Protein AF-0000000087010312 (afdb_homodimer)

Solvent-accessible surface area (backbone atoms only — not comparable to full-atom values): 13345 Å² total; per-residue (Å²): 132,83,74,49,77,84,69,52,62,63,27,41,32,37,56,73,54,50,54,43,78,77,42,79,47,86,66,36,16,30,33,33,31,44,25,76,70,28,15,28,66,83,62,30,45,23,69,24,55,54,38,24,43,40,47,52,32,33,44,53,39,34,40,66,66,34,53,90,76,37,40,50,43,71,36,38,38,38,39,39,53,70,44,89,41,73,50,67,30,40,38,30,40,17,36,72,73,46,74,61,94,51,35,30,33,25,38,25,43,28,21,33,69,84,66,50,74,24,32,38,29,38,35,35,28,38,50,39,63,52,88,94,109,133,82,73,49,76,86,67,53,61,64,26,40,33,37,56,73,53,51,53,42,77,77,42,78,47,87,68,39,18,30,33,33,30,43,24,77,68,29,16,28,66,85,60,31,45,25,69,25,54,54,40,24,44,41,46,50,31,32,44,53,36,34,40,67,66,33,53,91,79,36,40,51,43,70,36,39,38,37,38,38,53,70,46,88,40,74,49,66,29,41,39,31,40,16,35,74,73,44,74,60,93,52,33,30,35,26,38,25,43,27,21,32,70,85,66,49,73,24,33,38,29,38,35,35,28,37,49,40,64,52,90,95,108

Organism: NCBI:txid2722751

Foldseek 3Di:
DCCPLVNDDLDDVCVQQQKDWDDADLFKTKIKGFQVPQCDPVQWHDVVVVVVLQQSRQLSNWQNVADPQKHKDWDDKDKDFAATENATMKMKMKGWPDDDNFKTKIKIFIAYPVRHTGMIMIIMITIDHDPPD/DCCPLVNDDLDDVCVQQQKDWDDADLFKTKIKGFQVPQDDPVQWHDVVVVVVLQQSRQLSNWQNVADPQKHKDWDDKDKDFAATENATMKMKMKGWPDDDNFKTKIKIFIAYPVRHTGMIMIIMITIDHDPPD

Radius of gyration: 17.67 Å; Cα contacts (8 Å, |Δi|>4): 706; chains: 2; bounding box: 33×57×39 Å

Secondary structure (DSSP, 8-state):
----GGGS--HHHHHHTT-EEEEESSSEEEEEEESTT-B-TTSSBPHHHHHHHHHHHHHHHHHHTPPTT-EEEEEEEEEEE-S---SSEEEEEEEEEEE-SSEEEEEEEEEETTS-EEEEEEEEEEEEPPTT-/----GGGS--HHHHHHTT-EEEEESSSEEEEEEESTT-B-TTSSBPHHHHHHHHHHHHHHHHHHTPPTT-EEEEEEEEEEE-S---SSEEEEEEEEEEE-SSEEEEEEEEEETTS-EEEEEEEEEEEEPPTT-

InterPro domains:
  IPR003736 Phenylacetic acid degradation-related domain [TIGR00369] (13-126)
  IPR006683 Thioesterase domain [PF03061] (42-118)
  IPR029069 HotDog domain superfamily [SSF54637] (15-131)

Structure (mmCIF, N/CA/C/O backbone):
data_AF-0000000087010312-model_v1
#
loop_
_entity.id
_entity.type
_entity.pdbx_description
1 polymer 'PaaI family thioesterase'
#
loop_
_atom_site.group_PDB
_atom_site.id
_atom_site.type_symbol
_atom_site.label_atom_id
_atom_site.label_alt_id
_atom_site.label_comp_id
_atom_site.label_asym_id
_atom_site.label_entity_id
_atom_site.label_seq_id
_atom_site.pdbx_PDB_ins_code
_atom_site.Cartn_x
_atom_site.Cartn_y
_atom_site.Cartn_z
_atom_site.occupancy
_atom_site.B_iso_or_equiv
_atom_site.auth_seq_id
_atom_site.auth_comp_id
_atom_site.auth_asym_id
_atom_site.auth_atom_id
_atom_site.pdbx_PDB_model_num
ATOM 1 N N . MET A 1 1 ? -1.261 -29.516 -12.578 1 31.14 1 MET A N 1
ATOM 2 C CA . MET A 1 1 ? -2.26 -29.219 -11.555 1 31.14 1 MET A CA 1
ATOM 3 C C . MET A 1 1 ? -2.605 -27.734 -11.555 1 31.14 1 MET A C 1
ATOM 5 O O . MET A 1 1 ? -1.756 -26.891 -11.258 1 31.14 1 MET A O 1
ATOM 9 N N . SER A 1 2 ? -3.436 -27.156 -12.539 1 36.62 2 SER A N 1
ATOM 10 C CA . SER A 1 2 ? -3.91 -25.812 -12.891 1 36.62 2 SER A CA 1
ATOM 11 C C . SER A 1 2 ? -4.449 -25.078 -11.672 1 36.62 2 SER A C 1
ATOM 13 O O . SER A 1 2 ? -5.633 -25.188 -11.344 1 36.62 2 SER A O 1
ATOM 15 N N . THR A 1 3 ? -3.875 -25.266 -10.438 1 43.56 3 THR A N 1
ATOM 16 C CA . THR A 1 3 ? -4.461 -24.547 -9.305 1 43.56 3 THR A CA 1
ATOM 17 C C . THR A 1 3 ? -4.887 -23.141 -9.711 1 43.56 3 THR A C 1
ATOM 19 O O . THR A 1 3 ? -4.062 -22.344 -10.148 1 43.56 3 THR A O 1
ATOM 22 N N . SER A 1 4 ? -6.152 -22.938 -10.055 1 49.16 4 SER A N 1
ATOM 23 C CA . SER A 1 4 ? -6.812 -21.734 -10.555 1 49.16 4 SER A CA 1
ATOM 24 C C . SER A 1 4 ? -6.465 -20.516 -9.711 1 49.16 4 SER A C 1
ATOM 26 O O . SER A 1 4 ? -6.543 -20.578 -8.477 1 49.16 4 SER A O 1
ATOM 28 N N . ILE A 1 5 ? -5.566 -19.719 -10.141 1 53.53 5 ILE A N 1
ATOM 29 C CA . ILE A 1 5 ? -5.25 -18.438 -9.555 1 53.53 5 ILE A CA 1
ATOM 30 C C . ILE A 1 5 ? -6.418 -17.953 -8.695 1 53.53 5 ILE A C 1
ATOM 32 O O . ILE A 1 5 ? -6.215 -17.328 -7.648 1 53.53 5 ILE A O 1
ATOM 36 N N . THR A 1 6 ? -7.621 -18.312 -9.164 1 54.09 6 THR A N 1
ATOM 37 C CA . THR A 1 6 ? -8.805 -17.922 -8.414 1 54.09 6 THR A CA 1
ATOM 38 C C . THR A 1 6 ? -8.906 -18.703 -7.113 1 54.09 6 THR A C 1
ATOM 40 O O . THR A 1 6 ? -9.656 -18.328 -6.211 1 54.09 6 THR A O 1
ATOM 43 N N . ASP A 1 7 ? -8.125 -19.812 -7.031 1 59.25 7 ASP A N 1
ATOM 44 C CA . ASP A 1 7 ? -8.227 -20.656 -5.852 1 59.25 7 ASP A CA 1
ATOM 45 C C . ASP A 1 7 ? -7.246 -20.219 -4.77 1 59.25 7 ASP A C 1
ATOM 47 O O . ASP A 1 7 ? -7.254 -20.75 -3.658 1 59.25 7 ASP A O 1
ATOM 51 N N . ILE A 1 8 ? -6.422 -19.328 -5.23 1 62.94 8 ILE A N 1
ATOM 52 C CA . ILE A 1 8 ? -5.453 -18.906 -4.223 1 62.94 8 ILE A CA 1
ATOM 53 C C . ILE A 1 8 ? -6.148 -18.062 -3.158 1 62.94 8 ILE A C 1
ATOM 55 O O . ILE A 1 8 ? -6.891 -17.141 -3.48 1 62.94 8 ILE A O 1
ATOM 59 N N . ASN A 1 9 ? -6.113 -18.531 -1.979 1 70.81 9 ASN A N 1
ATOM 60 C CA . ASN A 1 9 ? -6.566 -17.719 -0.858 1 70.81 9 ASN A CA 1
ATOM 61 C C . ASN A 1 9 ? -5.918 -16.328 -0.874 1 70.81 9 ASN A C 1
ATOM 63 O O . ASN A 1 9 ? -4.703 -16.219 -1.062 1 70.81 9 ASN A O 1
ATOM 67 N N . ASP A 1 10 ? -6.746 -15.32 -0.877 1 80.62 10 ASP A N 1
ATOM 68 C CA . ASP A 1 10 ? -6.25 -13.961 -1.091 1 80.62 10 ASP A CA 1
ATOM 69 C C . ASP A 1 10 ? -5.484 -13.461 0.131 1 80.62 10 ASP A C 1
ATOM 71 O O . ASP A 1 10 ? -4.922 -12.367 0.108 1 80.62 10 ASP A O 1
ATOM 75 N N . GLY A 1 11 ? -5.363 -14.391 1.181 1 87 11 GLY A N 1
ATOM 76 C CA . GLY A 1 11 ? -4.68 -13.938 2.381 1 87 11 GLY A CA 1
ATOM 77 C C . GLY A 1 11 ? -5.551 -13.055 3.26 1 87 11 GLY A C 1
ATOM 78 O O . GLY A 1 11 ? -6.656 -12.68 2.871 1 87 11 GLY A O 1
ATOM 79 N N . GLU A 1 12 ? -5.07 -12.766 4.375 1 94.5 12 GLU A N 1
ATOM 80 C CA . GLU A 1 12 ? -5.84 -12.023 5.375 1 94.5 12 GLU A CA 1
ATOM 81 C C . GLU A 1 12 ? -6.059 -10.578 4.949 1 94.5 12 GLU A C 1
ATOM 83 O O . GLU A 1 12 ? -7.168 -10.055 5.066 1 94.5 12 GLU A O 1
ATOM 88 N N . LEU A 1 13 ? -5.031 -9.93 4.414 1 98 13 LEU A N 1
ATOM 89 C CA . LEU A 1 13 ? -5.148 -8.508 4.121 1 98 13 LEU A CA 1
ATOM 90 C C . LEU A 1 13 ? -6.176 -8.258 3.02 1 98 13 LEU A C 1
ATOM 92 O O . LEU A 1 13 ? -7.012 -7.363 3.135 1 98 13 LEU A O 1
ATOM 96 N N . ALA A 1 14 ? -6.105 -9.07 1.979 1 98.06 14 ALA A N 1
ATOM 97 C CA . ALA A 1 14 ? -7.039 -8.906 0.868 1 98.06 14 ALA A CA 1
ATOM 98 C C . ALA A 1 14 ? -8.484 -9.031 1.343 1 98.06 14 ALA A C 1
ATOM 100 O O . ALA A 1 14 ? -9.344 -8.242 0.949 1 98.06 14 ALA A O 1
ATOM 101 N N . SER A 1 15 ? -8.719 -9.969 2.17 1 96.69 15 SER A N 1
ATOM 102 C CA . SER A 1 15 ? -10.055 -10.164 2.729 1 96.69 15 SER A CA 1
ATOM 103 C C . SER A 1 15 ? -10.469 -8.977 3.584 1 96.69 15 SER A C 1
ATOM 105 O O . SER A 1 15 ? -11.609 -8.508 3.488 1 96.69 15 SER A O 1
ATOM 107 N N . ARG A 1 16 ? -9.648 -8.484 4.371 1 97.38 16 ARG A N 1
ATOM 108 C CA . ARG A 1 16 ? -9.906 -7.363 5.266 1 97.38 16 ARG A CA 1
ATOM 109 C C . ARG A 1 16 ? -10.266 -6.109 4.48 1 97.38 16 ARG A C 1
ATOM 111 O O . ARG A 1 16 ? -11.078 -5.293 4.934 1 97.38 16 ARG A O 1
ATOM 118 N N . LEU A 1 17 ? -9.656 -5.984 3.328 1 98.38 17 LEU A N 1
ATOM 119 C CA . LEU A 1 17 ? -9.898 -4.789 2.529 1 98.38 17 LEU A CA 1
ATOM 120 C C . LEU A 1 17 ? -11.094 -4.977 1.607 1 98.38 17 LEU A C 1
ATOM 122 O O . LEU A 1 17 ? -11.492 -4.051 0.899 1 98.38 17 LEU A O 1
ATOM 126 N N . GLY A 1 18 ? -11.648 -6.145 1.598 1 98.06 18 GLY A N 1
ATOM 127 C CA . GLY A 1 18 ? -12.781 -6.422 0.729 1 98.06 18 GLY A CA 1
ATOM 128 C C . GLY A 1 18 ? -12.398 -6.578 -0.729 1 98.06 18 GLY A C 1
ATOM 129 O O . GLY A 1 18 ? -13.156 -6.199 -1.623 1 98.06 18 GLY A O 1
ATOM 130 N N . ALA A 1 19 ? -11.281 -7.125 -1.001 1 98.25 19 ALA A N 1
ATOM 131 C CA . ALA A 1 19 ? -10.789 -7.273 -2.367 1 98.25 19 ALA A CA 1
ATOM 132 C C . ALA A 1 19 ? -11.578 -8.336 -3.121 1 98.25 19 ALA A C 1
ATOM 134 O O . ALA A 1 19 ? -11.914 -9.383 -2.561 1 98.25 19 ALA A O 1
ATOM 135 N N . LYS A 1 20 ? -11.867 -8 -4.348 1 97.31 20 LYS A N 1
ATOM 136 C CA . LYS A 1 20 ? -12.516 -8.93 -5.266 1 97.31 20 LYS A CA 1
ATOM 137 C C . LYS A 1 20 ? -11.758 -9.016 -6.586 1 97.31 20 LYS A C 1
ATOM 139 O O . LYS A 1 20 ? -11.438 -7.988 -7.188 1 97.31 20 LYS A O 1
ATOM 144 N N . ILE A 1 21 ? -11.539 -10.203 -7.016 1 97.12 21 ILE A N 1
ATOM 145 C CA . ILE A 1 21 ? -10.922 -10.422 -8.32 1 97.12 21 ILE A CA 1
ATOM 146 C C . ILE A 1 21 ? -12 -10.523 -9.391 1 97.12 21 ILE A C 1
ATOM 148 O O . ILE A 1 21 ? -12.836 -11.43 -9.352 1 97.12 21 ILE A O 1
ATOM 152 N N . GLU A 1 22 ? -11.945 -9.695 -10.352 1 97.25 22 GLU A N 1
ATOM 153 C CA . GLU A 1 22 ? -12.93 -9.711 -11.438 1 97.25 22 GLU A CA 1
ATOM 154 C C . GLU A 1 22 ? -12.422 -10.523 -12.625 1 97.25 22 GLU A C 1
ATOM 156 O O . GLU A 1 22 ? -13.203 -11.234 -13.266 1 97.25 22 GLU A O 1
ATOM 161 N N . VAL A 1 23 ? -11.258 -10.312 -12.945 1 97.19 23 VAL A N 1
ATOM 162 C CA . VAL A 1 23 ? -10.586 -11 -14.039 1 97.19 23 VAL A CA 1
ATOM 163 C C . VAL A 1 23 ? -9.188 -11.422 -13.609 1 97.19 23 VAL A C 1
ATOM 165 O O . VAL A 1 23 ? -8.484 -10.664 -12.938 1 97.19 23 VAL A O 1
ATOM 168 N N . ALA A 1 24 ? -8.797 -12.633 -13.984 1 97 24 ALA A N 1
ATOM 169 C CA . ALA A 1 24 ? -7.426 -13.086 -13.781 1 97 24 ALA A CA 1
ATOM 170 C C . ALA A 1 24 ? -6.992 -14.031 -14.898 1 97 24 ALA A C 1
ATOM 172 O O . ALA A 1 24 ? -7.406 -15.188 -14.938 1 97 24 ALA A O 1
ATOM 173 N N . ASN A 1 25 ? -6.277 -13.555 -15.719 1 96.62 25 ASN A N 1
ATOM 174 C CA . ASN A 1 25 ? -5.645 -14.344 -16.766 1 96.62 25 ASN A CA 1
ATOM 175 C C . ASN A 1 25 ? -4.273 -13.781 -17.141 1 96.62 25 ASN A C 1
ATOM 177 O O . ASN A 1 25 ? -3.807 -12.82 -16.531 1 96.62 25 ASN A O 1
ATOM 181 N N . MET A 1 26 ? -3.592 -14.414 -18.078 1 95.94 26 MET A N 1
ATOM 182 C CA . MET A 1 26 ? -2.207 -14.078 -18.406 1 95.94 26 MET A CA 1
ATOM 183 C C . MET A 1 26 ? -2.109 -12.68 -19 1 95.94 26 MET A C 1
ATOM 185 O O . MET A 1 26 ? -1.045 -12.055 -18.969 1 95.94 26 MET A O 1
ATOM 189 N N . GLN A 1 27 ? -3.18 -12.172 -19.484 1 95.56 27 GLN A N 1
ATOM 190 C CA . GLN A 1 27 ? -3.16 -10.852 -20.094 1 95.56 27 GLN A CA 1
ATOM 191 C C . GLN A 1 27 ? -3.383 -9.758 -19.062 1 95.56 27 GLN A C 1
ATOM 193 O O . GLN A 1 27 ? -2.732 -8.711 -19.109 1 95.56 27 GLN A O 1
ATOM 198 N N . HIS A 1 28 ? -4.387 -9.945 -18.25 1 96.75 28 HIS A N 1
ATOM 199 C CA . HIS A 1 28 ? -4.66 -8.914 -17.25 1 96.75 28 HIS A CA 1
ATOM 200 C C . HIS A 1 28 ? -5.266 -9.508 -15.992 1 96.75 28 HIS A C 1
ATOM 202 O O . HIS A 1 28 ? -5.887 -10.57 -16.031 1 96.75 28 HIS A O 1
ATOM 208 N N . VAL A 1 29 ? -5.043 -8.836 -14.898 1 98.31 29 VAL A N 1
ATOM 209 C CA . VAL A 1 29 ? -5.75 -9.031 -13.633 1 98.31 29 VAL A CA 1
ATOM 210 C C . VAL A 1 29 ? -6.527 -7.762 -13.281 1 98.31 29 VAL A C 1
ATOM 212 O O . VAL A 1 29 ? -5.973 -6.66 -13.297 1 98.31 29 VAL A O 1
ATOM 215 N N . ILE A 1 30 ? -7.809 -7.906 -13.047 1 98.75 30 ILE A N 1
ATOM 216 C CA . ILE A 1 30 ? -8.672 -6.816 -12.609 1 98.75 30 ILE A CA 1
ATOM 217 C C . ILE A 1 30 ? -9.203 -7.109 -11.211 1 98.75 30 ILE A C 1
ATOM 219 O O . ILE A 1 30 ? -9.789 -8.164 -10.969 1 98.75 30 ILE A O 1
ATOM 223 N N . GLU A 1 31 ? -8.945 -6.223 -10.336 1 98.31 31 GLU A N 1
ATOM 224 C CA . GLU A 1 31 ? -9.273 -6.359 -8.922 1 98.31 31 GLU A CA 1
ATOM 225 C C . GLU A 1 31 ? -9.914 -5.086 -8.375 1 98.31 31 GLU A C 1
ATOM 227 O O . GLU A 1 31 ? -9.516 -3.98 -8.742 1 98.31 31 GLU A O 1
ATOM 232 N N . THR A 1 32 ? -10.93 -5.223 -7.445 1 98.81 32 THR A N 1
ATOM 233 C CA . THR A 1 32 ? -11.578 -4.059 -6.852 1 98.81 32 THR A CA 1
ATOM 234 C C . THR A 1 32 ? -11.539 -4.141 -5.328 1 98.81 32 THR A C 1
ATOM 236 O O . THR A 1 32 ? -11.414 -5.23 -4.762 1 98.81 32 THR A O 1
ATOM 239 N N . ILE A 1 33 ? -11.578 -3.02 -4.699 1 98.81 33 ILE A N 1
ATOM 240 C CA . ILE A 1 33 ? -11.914 -2.887 -3.285 1 98.81 33 ILE A CA 1
ATOM 241 C C . ILE A 1 33 ? -12.961 -1.795 -3.1 1 98.81 33 ILE A C 1
ATOM 243 O O . ILE A 1 33 ? -13.055 -0.873 -3.912 1 98.81 33 ILE A O 1
ATOM 247 N N . PRO A 1 34 ? -13.797 -1.899 -2.029 1 98.94 34 PRO A N 1
ATOM 248 C CA . PRO A 1 34 ? -14.695 -0.782 -1.723 1 98.94 34 PRO A CA 1
ATOM 249 C C . PRO A 1 34 ? -13.961 0.42 -1.135 1 98.94 34 PRO A C 1
ATOM 251 O O . PRO A 1 34 ? -12.938 0.255 -0.465 1 98.94 34 PRO A O 1
ATOM 254 N N . VAL A 1 35 ? -14.469 1.602 -1.43 1 98.88 35 VAL A N 1
ATOM 255 C CA . VAL A 1 35 ? -13.93 2.787 -0.772 1 98.88 35 VAL A CA 1
ATOM 256 C C . VAL A 1 35 ? -14.344 2.797 0.698 1 98.88 35 VAL A C 1
ATOM 258 O O . VAL A 1 35 ? -13.523 3.082 1.577 1 98.88 35 VAL A O 1
ATOM 261 N N . ALA A 1 36 ? -15.625 2.457 0.918 1 98.25 36 ALA A N 1
ATOM 262 C CA . ALA A 1 36 ? -16.094 2.352 2.295 1 98.25 36 ALA A CA 1
ATOM 263 C C . ALA A 1 36 ? -15.242 1.376 3.098 1 98.25 36 ALA A C 1
ATOM 265 O O . ALA A 1 36 ? -14.969 0.265 2.643 1 98.25 36 ALA A O 1
ATOM 266 N N . GLY A 1 37 ? -14.766 1.826 4.23 1 98.06 37 GLY A N 1
ATOM 267 C CA . GLY A 1 37 ? -13.93 1 5.086 1 98.06 37 GLY A CA 1
ATOM 268 C C . GLY A 1 37 ? -12.445 1.157 4.801 1 98.06 37 GLY A C 1
ATOM 269 O O . GLY A 1 37 ? -11.609 0.639 5.539 1 98.06 37 GLY A O 1
ATOM 270 N N . ASN A 1 38 ? -12.117 1.855 3.723 1 98.75 38 ASN A N 1
ATOM 271 C CA . ASN A 1 38 ? -10.719 1.994 3.326 1 98.75 38 ASN A CA 1
ATOM 272 C C . ASN A 1 38 ? -10.328 3.459 3.148 1 98.75 38 ASN A C 1
ATOM 274 O O . ASN A 1 38 ? -9.453 3.779 2.348 1 98.75 38 ASN A O 1
ATOM 278 N N . THR A 1 39 ? -10.945 4.348 3.883 1 98.06 39 THR A N 1
ATOM 279 C CA . THR A 1 39 ? -10.719 5.777 3.711 1 98.06 39 THR A CA 1
ATOM 280 C C . THR A 1 39 ? -9.609 6.266 4.641 1 98.06 39 THR A C 1
ATOM 282 O O . THR A 1 39 ? -9.32 5.629 5.656 1 98.06 39 THR A O 1
ATOM 285 N N . GLN A 1 40 ? -9.008 7.375 4.195 1 95.69 40 GLN A N 1
ATOM 286 C CA . GLN A 1 40 ? -8.133 8.18 5.047 1 95.69 40 GLN A CA 1
ATOM 287 C C . GLN A 1 40 ? -8.945 9.195 5.848 1 95.69 40 GLN A C 1
ATOM 289 O O . GLN A 1 40 ? -10.172 9.258 5.727 1 95.69 40 GLN A O 1
ATOM 294 N N . PRO A 1 41 ? -8.312 9.961 6.703 1 91.19 41 PRO A N 1
ATOM 295 C CA . PRO A 1 41 ? -9.023 10.773 7.695 1 91.19 41 PRO A CA 1
ATOM 296 C C . PRO A 1 41 ? -9.961 11.789 7.055 1 91.19 41 PRO A C 1
ATOM 298 O O . PRO A 1 41 ? -10.914 12.25 7.699 1 91.19 41 PRO A O 1
ATOM 301 N N . PHE A 1 42 ? -9.766 12.07 5.797 1 89.94 42 PHE A N 1
ATOM 302 C CA . PHE A 1 42 ? -10.578 13.117 5.191 1 89.94 42 PHE A CA 1
ATOM 303 C C . PHE A 1 42 ? -11.633 12.523 4.273 1 89.94 42 PHE A C 1
ATOM 305 O O . PHE A 1 42 ? -12.211 13.234 3.441 1 89.94 42 PHE A O 1
ATOM 312 N N . GLY A 1 43 ? -11.773 11.203 4.281 1 93.19 43 GLY A N 1
ATOM 313 C CA . GLY A 1 43 ? -12.922 10.57 3.66 1 93.19 43 GLY A CA 1
ATOM 314 C C . GLY A 1 43 ? -12.648 10.086 2.25 1 93.19 43 GLY A C 1
ATOM 315 O O . GLY A 1 43 ? -13.531 9.508 1.604 1 93.19 43 GLY A O 1
ATOM 316 N N . VAL A 1 44 ? -11.539 10.383 1.809 1 96.56 44 VAL A N 1
ATOM 317 C CA . VAL A 1 44 ? -11.117 9.898 0.496 1 96.56 44 VAL A CA 1
ATOM 318 C C . VAL A 1 44 ? -10.422 8.555 0.639 1 96.56 44 VAL A C 1
ATOM 320 O O . VAL A 1 44 ? -9.93 8.211 1.72 1 96.56 44 VAL A O 1
ATOM 323 N N . LEU A 1 45 ? -10.445 7.738 -0.464 1 98.69 45 LEU A N 1
ATOM 324 C CA . LEU A 1 45 ? -9.703 6.484 -0.429 1 98.69 45 LEU A CA 1
ATOM 325 C C . LEU A 1 45 ? -8.266 6.719 0.02 1 98.69 45 LEU A C 1
ATOM 327 O O . LEU A 1 45 ? -7.602 7.641 -0.461 1 98.69 45 LEU A O 1
ATOM 331 N N . HIS A 1 46 ? -7.828 5.961 1 1 98.75 46 HIS A N 1
ATOM 332 C CA . HIS A 1 46 ? -6.461 6.074 1.496 1 98.75 46 HIS A CA 1
ATOM 333 C C . HIS A 1 46 ? -5.449 5.719 0.41 1 98.75 46 HIS A C 1
ATOM 335 O O . HIS A 1 46 ? -5.613 4.719 -0.293 1 98.75 46 HIS A O 1
ATOM 341 N N . GLY A 1 47 ? -4.363 6.445 0.232 1 98.69 47 GLY A N 1
ATOM 342 C CA . GLY A 1 47 ? -3.318 6.129 -0.728 1 98.69 47 GLY A CA 1
ATOM 343 C C . GLY A 1 47 ? -2.695 4.762 -0.503 1 98.69 47 GLY A C 1
ATOM 344 O O . GLY A 1 47 ? -2.205 4.137 -1.445 1 98.69 47 GLY A O 1
ATOM 345 N N . GLY A 1 48 ? -2.654 4.316 0.727 1 98.75 48 GLY A N 1
ATOM 346 C CA . GLY A 1 48 ? -2.184 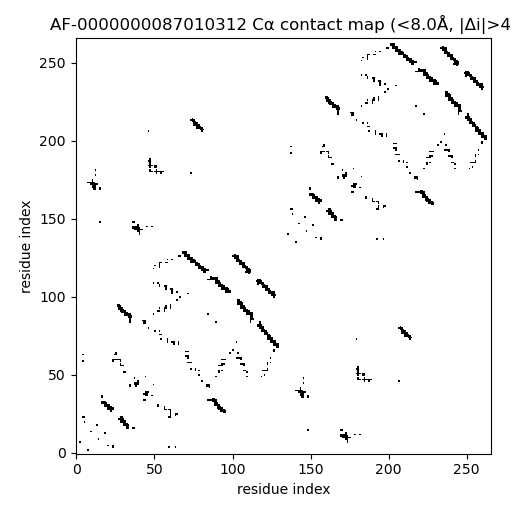2.98 1.058 1 98.75 48 GLY A CA 1
ATOM 347 C C . GLY A 1 48 ? -3.064 1.881 0.494 1 98.75 48 GLY A C 1
ATOM 348 O O . GLY A 1 48 ? -2.598 0.764 0.261 1 98.75 48 GLY A O 1
ATOM 349 N N . ALA A 1 49 ? -4.375 2.158 0.329 1 98.88 49 ALA A N 1
ATOM 350 C CA . ALA A 1 49 ? -5.273 1.21 -0.328 1 98.88 49 ALA A CA 1
ATOM 351 C C . ALA A 1 49 ? -4.941 1.08 -1.812 1 98.88 49 ALA A C 1
ATOM 353 O O . ALA A 1 49 ? -4.965 -0.021 -2.365 1 98.88 49 ALA A O 1
ATOM 354 N N . ASN A 1 50 ? -4.641 2.246 -2.455 1 98.94 50 ASN A N 1
ATOM 355 C CA . ASN A 1 50 ? -4.133 2.193 -3.824 1 98.94 50 ASN A CA 1
ATOM 356 C C . ASN A 1 50 ? -2.867 1.35 -3.922 1 98.94 50 ASN A C 1
ATOM 358 O O . ASN A 1 50 ? -2.725 0.54 -4.84 1 98.94 50 ASN A O 1
ATOM 362 N N . ALA A 1 51 ? -1.963 1.579 -2.998 1 98.88 51 ALA A N 1
ATOM 363 C CA . ALA A 1 51 ? -0.697 0.853 -3.023 1 98.88 51 ALA A CA 1
ATOM 364 C C . 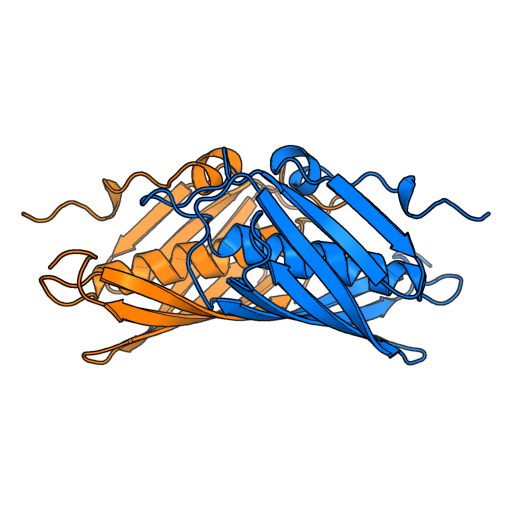ALA A 1 51 ? -0.921 -0.647 -2.852 1 98.88 51 ALA A C 1
ATOM 366 O O . ALA A 1 51 ? -0.252 -1.46 -3.494 1 98.88 51 ALA A O 1
ATOM 367 N N . PHE A 1 52 ? -1.822 -1.059 -1.969 1 98.81 52 PHE A N 1
ATOM 368 C CA . PHE A 1 52 ? -2.225 -2.455 -1.848 1 98.81 52 PHE A CA 1
ATOM 369 C C . PHE A 1 52 ? -2.684 -3.006 -3.193 1 98.81 52 PHE A C 1
ATOM 371 O O . PHE A 1 52 ? -2.277 -4.098 -3.594 1 98.81 52 PHE A O 1
ATOM 378 N N . LEU A 1 53 ? -3.582 -2.281 -3.889 1 98.94 53 LEU A N 1
ATOM 379 C CA . LEU A 1 53 ? -4.113 -2.73 -5.172 1 98.94 53 LEU A CA 1
ATOM 380 C C . LEU A 1 53 ? -2.994 -2.941 -6.184 1 98.94 53 LEU A C 1
ATOM 382 O O . LEU A 1 53 ? -2.996 -3.93 -6.922 1 98.94 53 LEU A O 1
ATOM 386 N N . VAL A 1 54 ? -2.061 -1.984 -6.242 1 98.94 54 VAL A N 1
ATOM 387 C CA . VAL A 1 54 ? -0.923 -2.15 -7.145 1 98.94 54 VAL A CA 1
ATOM 388 C C . VAL A 1 54 ? -0.179 -3.439 -6.805 1 98.94 54 VAL A C 1
ATOM 390 O O . VAL A 1 54 ? 0.077 -4.266 -7.684 1 98.94 54 VAL A O 1
ATOM 393 N N . GLU A 1 55 ? 0.187 -3.617 -5.539 1 98.75 55 GLU A N 1
ATOM 394 C CA . GLU A 1 55 ? 0.956 -4.766 -5.07 1 98.75 55 GLU A CA 1
ATOM 395 C C . GLU A 1 55 ? 0.215 -6.07 -5.336 1 98.75 55 GLU A C 1
ATOM 397 O O . GLU A 1 55 ? 0.796 -7.027 -5.859 1 98.75 55 GLU A O 1
ATOM 402 N N . ASP A 1 56 ? -0.997 -6.129 -5.031 1 98.38 56 ASP A N 1
ATOM 403 C CA . ASP A 1 56 ? -1.755 -7.375 -5.055 1 98.38 56 ASP A CA 1
ATOM 404 C C . ASP A 1 56 ? -2.068 -7.801 -6.488 1 98.38 56 ASP A C 1
ATOM 406 O O . ASP A 1 56 ? -1.841 -8.953 -6.863 1 98.38 56 ASP A O 1
ATOM 410 N N . ALA A 1 57 ? -2.627 -6.871 -7.277 1 98.38 57 ALA A N 1
ATOM 411 C CA . ALA A 1 57 ? -2.99 -7.188 -8.656 1 98.38 57 ALA A CA 1
ATOM 412 C C . ALA A 1 57 ? -1.763 -7.586 -9.469 1 98.38 57 ALA A C 1
ATOM 414 O O . ALA A 1 57 ? -1.797 -8.57 -10.219 1 98.38 57 ALA A O 1
ATOM 415 N N . ALA A 1 58 ? -0.704 -6.801 -9.336 1 98.56 58 ALA A N 1
ATOM 416 C CA . ALA A 1 58 ? 0.512 -7.09 -10.094 1 98.56 58 ALA A CA 1
ATOM 417 C C . ALA A 1 58 ? 1.124 -8.422 -9.656 1 98.56 58 ALA A C 1
ATOM 419 O O . ALA A 1 58 ? 1.646 -9.172 -10.484 1 98.56 58 ALA A O 1
ATOM 420 N N . SER A 1 59 ? 1.146 -8.641 -8.359 1 97.69 59 SER A N 1
ATOM 421 C CA . SER A 1 59 ? 1.684 -9.898 -7.859 1 97.69 59 SER A CA 1
ATOM 422 C C . SER A 1 59 ? 0.906 -11.094 -8.406 1 97.69 59 SER A C 1
ATOM 424 O O . SER A 1 59 ? 1.494 -12.117 -8.742 1 97.69 59 SER A O 1
ATOM 426 N N . ARG A 1 60 ? -0.406 -11.016 -8.438 1 97.19 60 ARG A N 1
ATOM 427 C CA . ARG A 1 60 ? -1.227 -12.078 -9 1 97.19 60 ARG A CA 1
ATOM 428 C C . ARG A 1 60 ? -0.902 -12.297 -10.477 1 97.19 60 ARG A C 1
ATOM 430 O O . ARG A 1 60 ? -0.784 -13.438 -10.93 1 97.19 60 ARG A O 1
ATOM 437 N N . LEU A 1 61 ? -0.812 -11.219 -11.188 1 97.94 61 LEU A N 1
ATOM 438 C CA . LEU A 1 61 ? -0.449 -11.312 -12.602 1 97.94 61 LEU A CA 1
ATOM 439 C C . LEU A 1 61 ? 0.907 -11.992 -12.766 1 97.94 61 LEU A C 1
ATOM 441 O O . LEU A 1 61 ? 1.063 -12.875 -13.609 1 97.94 61 LEU A O 1
ATOM 445 N N . ALA A 1 62 ? 1.867 -11.555 -12.016 1 98 62 ALA A N 1
ATOM 446 C CA . ALA A 1 62 ? 3.201 -12.148 -12.062 1 98 62 ALA A CA 1
ATOM 447 C C . ALA A 1 62 ? 3.148 -13.641 -11.773 1 98 62 ALA A C 1
ATOM 449 O O . ALA A 1 62 ? 3.84 -14.43 -12.422 1 98 62 ALA A O 1
ATOM 450 N N . GLN A 1 63 ? 2.4 -13.977 -10.773 1 96.56 63 GLN A N 1
ATOM 451 C CA . GLN A 1 63 ? 2.301 -15.383 -10.406 1 96.56 63 GLN A CA 1
ATOM 452 C C . GLN A 1 63 ? 1.794 -16.219 -11.57 1 96.56 63 GLN A C 1
ATOM 454 O O . GLN A 1 63 ? 2.236 -17.359 -11.766 1 96.56 63 GLN A O 1
ATOM 459 N N . LEU A 1 64 ? 0.851 -15.703 -12.367 1 96.56 64 LEU A N 1
ATOM 460 C CA . LEU A 1 64 ? 0.311 -16.391 -13.531 1 96.56 64 LEU A CA 1
ATOM 461 C C . LEU A 1 64 ? 1.404 -16.656 -14.562 1 96.56 64 LEU A C 1
ATOM 463 O O . LEU A 1 64 ? 1.298 -17.594 -15.359 1 96.56 64 LEU A O 1
ATOM 467 N N . HIS A 1 65 ? 2.459 -15.883 -14.508 1 97.5 65 HIS A N 1
ATOM 468 C CA . HIS A 1 65 ? 3.535 -15.992 -15.492 1 97.5 65 HIS A CA 1
ATOM 469 C C . HIS A 1 65 ? 4.734 -16.734 -14.906 1 97.5 65 HIS A C 1
ATOM 471 O O . HIS A 1 65 ? 5.75 -16.906 -15.586 1 97.5 65 HIS A O 1
ATOM 477 N N . ALA A 1 66 ? 4.633 -17.094 -13.664 1 96.94 66 ALA A N 1
ATOM 478 C CA . ALA A 1 66 ? 5.773 -17.734 -13.016 1 96.94 66 ALA A CA 1
ATOM 479 C C . ALA A 1 66 ? 6.094 -19.078 -13.68 1 96.94 66 ALA A C 1
ATOM 481 O O . ALA A 1 66 ? 5.195 -19.875 -13.945 1 96.94 66 ALA A O 1
ATOM 482 N N . PRO A 1 67 ? 7.402 -19.297 -13.961 1 96.19 67 PRO A N 1
ATOM 483 C CA . PRO A 1 67 ? 7.777 -20.625 -14.469 1 96.19 67 PRO A CA 1
ATOM 484 C C . PRO A 1 67 ? 7.422 -21.75 -13.5 1 96.19 67 PRO A C 1
ATOM 486 O O . PRO A 1 67 ? 7.246 -21.516 -12.305 1 96.19 67 PRO A O 1
ATOM 489 N N . GLU A 1 68 ? 7.336 -22.953 -14.07 1 94.12 68 GLU A N 1
ATOM 490 C CA . GLU A 1 68 ? 7.074 -24.125 -13.242 1 94.12 68 GLU A CA 1
ATOM 491 C C . GLU A 1 68 ? 8.102 -24.25 -12.117 1 94.12 68 GLU A C 1
ATOM 493 O O . GLU A 1 68 ? 9.297 -24.078 -12.344 1 94.12 68 GLU A O 1
ATOM 498 N N . GLY A 1 69 ? 7.547 -24.453 -10.953 1 93.56 69 GLY A N 1
ATOM 499 C CA . GLY A 1 69 ? 8.422 -24.672 -9.805 1 93.56 69 GLY A CA 1
ATOM 500 C C . GLY A 1 69 ? 8.867 -23.375 -9.148 1 93.56 69 GLY A C 1
ATOM 501 O O . GLY A 1 69 ? 9.641 -23.391 -8.188 1 93.56 69 GLY A O 1
ATOM 502 N N . ARG A 1 70 ? 8.414 -22.297 -9.695 1 95.44 70 ARG A N 1
ATOM 503 C CA . ARG A 1 70 ? 8.781 -21 -9.117 1 95.44 70 ARG A CA 1
ATOM 504 C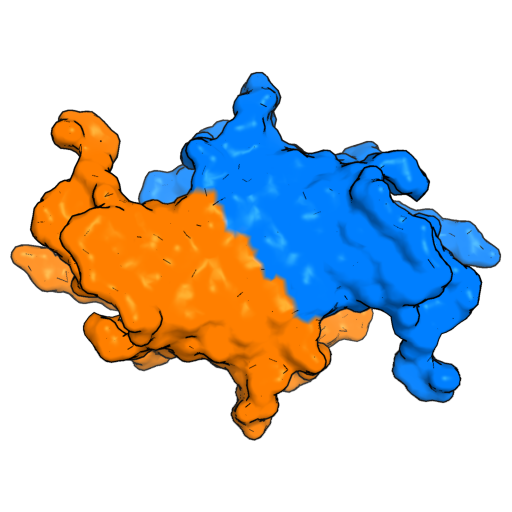 C . ARG A 1 70 ? 7.543 -20.219 -8.719 1 95.44 70 ARG A C 1
ATOM 506 O O . ARG A 1 70 ? 6.43 -20.547 -9.125 1 95.44 70 ARG A O 1
ATOM 513 N N . PHE A 1 71 ? 7.777 -19.266 -7.793 1 94.19 71 PHE A N 1
ATOM 514 C CA . PHE A 1 71 ? 6.688 -18.359 -7.453 1 94.19 71 PHE A CA 1
ATOM 515 C C . PHE A 1 71 ? 7.168 -16.906 -7.461 1 94.19 71 PHE A C 1
ATOM 517 O O . PHE A 1 71 ? 8.367 -16.656 -7.363 1 94.19 71 PHE A O 1
ATOM 524 N N . ALA A 1 72 ? 6.27 -16.078 -7.625 1 96.19 72 ALA A N 1
ATOM 525 C CA . ALA A 1 72 ? 6.547 -14.648 -7.734 1 96.19 72 ALA A CA 1
ATOM 526 C C . ALA A 1 72 ? 6.605 -13.992 -6.359 1 96.19 72 ALA A C 1
ATOM 528 O O . ALA A 1 72 ? 5.773 -14.273 -5.492 1 96.19 72 ALA A O 1
ATOM 529 N N . VAL A 1 73 ? 7.586 -13.109 -6.125 1 97.06 73 VAL A N 1
ATOM 530 C CA . VAL A 1 73 ? 7.684 -12.266 -4.938 1 97.06 73 VAL A CA 1
ATOM 531 C C . VAL A 1 73 ? 7.895 -10.812 -5.348 1 97.06 73 VAL A C 1
ATOM 533 O O . VAL A 1 73 ? 8.742 -10.516 -6.195 1 97.06 73 VAL A O 1
ATOM 536 N N . GLY A 1 74 ? 7.059 -9.992 -4.836 1 98 74 GLY A N 1
ATOM 537 C CA . GLY A 1 74 ? 7.234 -8.57 -5.098 1 98 74 GLY A CA 1
ATOM 538 C C . GLY A 1 74 ? 8.516 -8.008 -4.504 1 98 74 GLY A C 1
ATOM 539 O O . GLY A 1 74 ? 8.875 -8.336 -3.375 1 98 74 GLY A O 1
ATOM 540 N N . THR A 1 75 ? 9.18 -7.125 -5.238 1 98.81 75 THR A N 1
ATOM 541 C CA . THR A 1 75 ? 10.43 -6.57 -4.746 1 98.81 75 THR A CA 1
ATOM 542 C C . THR A 1 75 ? 10.383 -5.043 -4.734 1 98.81 75 THR A C 1
ATOM 544 O O . THR A 1 75 ? 10.836 -4.41 -3.781 1 98.81 75 THR A O 1
ATOM 547 N N . GLU A 1 76 ? 9.852 -4.469 -5.855 1 98.88 76 GLU A N 1
ATOM 548 C CA . GLU A 1 76 ? 9.82 -3.016 -6.004 1 98.88 76 GLU A CA 1
ATOM 549 C C . GLU A 1 76 ? 8.469 -2.541 -6.527 1 98.88 76 GLU A C 1
ATOM 551 O O . GLU A 1 76 ? 7.922 -3.127 -7.461 1 98.88 76 GLU A O 1
ATOM 556 N N . LEU A 1 77 ? 7.969 -1.516 -5.922 1 98.62 77 LEU A N 1
ATOM 557 C CA . LEU A 1 77 ? 6.777 -0.885 -6.484 1 98.62 77 LEU A CA 1
ATOM 558 C C . LEU A 1 77 ? 6.852 0.632 -6.352 1 98.62 77 LEU A C 1
ATOM 560 O O . LEU A 1 77 ? 7.551 1.149 -5.477 1 98.62 77 LEU A O 1
ATOM 564 N N . ASN A 1 78 ? 6.227 1.297 -7.238 1 98.88 78 ASN A N 1
ATOM 565 C CA . ASN A 1 78 ? 5.957 2.729 -7.145 1 98.88 78 ASN A CA 1
ATOM 566 C C . ASN A 1 78 ? 4.512 3.053 -7.504 1 98.88 78 ASN A C 1
ATOM 568 O O . ASN A 1 78 ? 3.84 2.26 -8.172 1 98.88 78 ASN A O 1
ATOM 572 N N . ILE A 1 79 ? 4.066 4.176 -7.07 1 98.88 79 ILE A N 1
ATOM 573 C CA . ILE A 1 79 ? 2.699 4.574 -7.375 1 98.88 79 ILE A CA 1
ATOM 574 C C . ILE A 1 79 ? 2.602 6.098 -7.422 1 98.88 79 ILE A C 1
ATOM 576 O O . ILE A 1 79 ? 3.236 6.789 -6.621 1 98.88 79 ILE A O 1
ATOM 580 N N . SER A 1 80 ? 1.877 6.582 -8.336 1 98.94 80 SER A N 1
ATOM 581 C CA . SER A 1 80 ? 1.472 7.977 -8.445 1 98.94 80 SER A CA 1
ATOM 582 C C . SER A 1 80 ? -0.003 8.156 -8.102 1 98.94 80 SER A C 1
ATOM 584 O O . SER A 1 80 ? -0.871 7.539 -8.719 1 98.94 80 SER A O 1
ATOM 586 N N . GLN A 1 81 ? -0.214 8.945 -7.074 1 98.88 81 GLN A N 1
ATOM 587 C CA . GLN A 1 81 ? -1.58 9.32 -6.727 1 98.88 81 GLN A CA 1
ATOM 588 C C . GLN A 1 81 ? -2.047 10.516 -7.551 1 98.88 81 GLN A C 1
ATOM 590 O O . GLN A 1 81 ? -1.504 11.617 -7.422 1 98.88 81 GLN A O 1
ATOM 595 N N . LEU A 1 82 ? -3.082 10.344 -8.359 1 98.81 82 LEU A N 1
ATOM 596 C CA . LEU A 1 82 ? -3.387 11.328 -9.398 1 98.81 82 LEU A CA 1
ATOM 597 C C . LEU A 1 82 ? -4.605 12.156 -9.016 1 98.81 82 LEU A C 1
ATOM 599 O O . LEU A 1 82 ? -4.699 13.336 -9.375 1 98.81 82 LEU A O 1
ATOM 603 N N . ALA A 1 83 ? -5.586 11.57 -8.414 1 98.31 83 ALA A N 1
ATOM 604 C CA . ALA A 1 83 ? -6.832 12.227 -8.039 1 98.31 83 ALA A CA 1
ATOM 605 C C . ALA A 1 83 ? -7.5 11.508 -6.867 1 98.31 83 ALA A C 1
ATOM 607 O O . ALA A 1 83 ? -7.293 10.312 -6.664 1 98.31 83 ALA A O 1
ATOM 608 N N . PRO A 1 84 ? -8.258 12.305 -6.059 1 97.94 84 PRO A N 1
ATOM 609 C CA . PRO A 1 84 ? -9 11.656 -4.973 1 97.94 84 PRO A CA 1
ATOM 610 C C . PRO A 1 84 ? -10.109 10.734 -5.484 1 97.94 84 PRO A C 1
ATOM 612 O O . PRO A 1 84 ? -10.617 10.93 -6.59 1 97.94 84 PRO A O 1
ATOM 615 N N . ASN A 1 85 ? -10.445 9.68 -4.742 1 98.75 85 ASN A N 1
ATOM 616 C CA . ASN A 1 85 ? -11.555 8.781 -5.02 1 98.75 85 ASN A CA 1
ATOM 617 C C . ASN A 1 85 ? -12.539 8.727 -3.854 1 98.75 85 ASN A C 1
ATOM 619 O O . ASN A 1 85 ? -12.211 8.227 -2.779 1 98.75 85 ASN A O 1
ATOM 623 N N . THR A 1 86 ? -13.711 9.211 -4.023 1 98.44 86 THR A N 1
ATOM 624 C CA . THR A 1 86 ? -14.773 9.164 -3.025 1 98.44 86 THR A CA 1
ATOM 625 C C . THR A 1 86 ? -15.938 8.297 -3.506 1 98.44 86 THR A C 1
ATOM 627 O O . THR A 1 86 ? -17.016 8.305 -2.904 1 98.44 86 THR A O 1
ATOM 630 N N . THR A 1 87 ? -15.773 7.703 -4.629 1 98.69 87 THR A N 1
ATOM 631 C CA . THR A 1 87 ? -16.844 6.887 -5.199 1 98.69 87 THR A CA 1
ATOM 632 C C . THR A 1 87 ? -16.938 5.547 -4.473 1 98.69 87 THR A C 1
ATOM 634 O O . THR A 1 87 ? -16.406 5.391 -3.373 1 98.69 87 THR A O 1
ATOM 637 N N . GLU A 1 88 ? -17.703 4.59 -5.031 1 98.69 88 GLU A N 1
ATOM 638 C CA . GLU A 1 88 ? -18.062 3.373 -4.309 1 98.69 88 GLU A CA 1
ATOM 639 C C . GLU A 1 88 ? -16.875 2.398 -4.254 1 98.69 88 GLU A C 1
ATOM 641 O O . GLU A 1 88 ? -16.781 1.583 -3.336 1 98.69 88 GLU A O 1
ATOM 646 N N . LEU A 1 89 ? -16.109 2.389 -5.328 1 98.81 89 LEU A N 1
ATOM 647 C CA . LEU A 1 89 ? -15.031 1.407 -5.352 1 98.81 89 LEU A CA 1
ATOM 648 C C . LEU A 1 89 ? -13.82 1.944 -6.109 1 98.81 89 LEU A C 1
ATOM 650 O O . LEU A 1 89 ? -13.914 2.975 -6.781 1 98.81 89 LEU A O 1
ATOM 654 N N . ALA A 1 90 ? -12.695 1.334 -5.934 1 98.94 90 ALA A N 1
ATOM 655 C CA . ALA A 1 90 ? -11.492 1.454 -6.754 1 98.94 90 ALA A CA 1
ATOM 656 C C . ALA A 1 90 ? -11.234 0.171 -7.539 1 98.94 90 ALA A C 1
ATOM 658 O O . ALA A 1 90 ? -11.359 -0.931 -7 1 98.94 90 ALA A O 1
ATOM 659 N N . ARG A 1 91 ? -10.938 0.322 -8.789 1 98.94 91 ARG A N 1
ATOM 660 C CA . ARG A 1 91 ? -10.688 -0.812 -9.672 1 98.94 91 ARG A CA 1
ATOM 661 C C . ARG A 1 91 ? -9.273 -0.762 -10.242 1 98.94 91 ARG A C 1
ATOM 663 O O . ARG A 1 91 ? -8.906 0.205 -10.906 1 98.94 91 ARG A O 1
ATOM 670 N N . ALA A 1 92 ? -8.516 -1.757 -9.992 1 98.94 92 ALA A N 1
ATOM 671 C CA . ALA A 1 92 ? -7.152 -1.884 -10.508 1 98.94 92 ALA A CA 1
ATOM 672 C C . ALA A 1 92 ? -7.113 -2.812 -11.719 1 98.94 92 ALA A C 1
ATOM 674 O O . ALA A 1 92 ? -7.746 -3.871 -11.719 1 98.94 92 ALA A O 1
ATOM 675 N N . ARG A 1 93 ? -6.402 -2.42 -12.672 1 98.94 93 ARG A N 1
ATOM 676 C CA . ARG A 1 93 ? -6.078 -3.26 -13.82 1 98.94 93 ARG A CA 1
ATOM 677 C C . ARG A 1 93 ? -4.57 -3.398 -13.992 1 98.94 93 ARG A C 1
ATOM 679 O O . ARG A 1 93 ? -3.881 -2.422 -14.281 1 98.94 93 ARG A O 1
ATOM 686 N N . ALA A 1 94 ? -4.105 -4.578 -13.812 1 98.94 94 ALA A N 1
ATOM 687 C CA . ALA A 1 94 ? -2.691 -4.887 -14 1 98.94 94 ALA A CA 1
ATOM 688 C C . ALA A 1 94 ? -2.439 -5.48 -15.383 1 98.94 94 ALA A C 1
ATOM 690 O O . ALA A 1 94 ? -3.184 -6.352 -15.836 1 98.94 94 ALA A O 1
ATOM 691 N N . THR A 1 95 ? -1.409 -5.012 -16.016 1 98.88 95 THR A N 1
ATOM 692 C CA . THR A 1 95 ? -0.983 -5.527 -17.312 1 98.88 95 THR A CA 1
ATOM 693 C C . THR A 1 95 ? 0.529 -5.723 -17.344 1 98.88 95 THR A C 1
ATOM 695 O O . THR A 1 95 ? 1.271 -4.988 -16.688 1 98.88 95 THR A O 1
ATOM 698 N N . VAL A 1 96 ? 0.979 -6.645 -18.203 1 98.75 96 VAL A N 1
ATOM 699 C CA . VAL A 1 96 ? 2.398 -6.973 -18.281 1 98.75 96 VAL A CA 1
ATOM 700 C C . VAL A 1 96 ? 3.131 -5.914 -19.109 1 98.75 96 VAL A C 1
ATOM 702 O O . VAL A 1 96 ? 2.697 -5.562 -20.203 1 98.75 96 VAL A O 1
ATOM 705 N N . ILE A 1 97 ? 4.172 -5.41 -18.578 1 98.62 97 ILE A N 1
ATOM 706 C CA . ILE A 1 97 ? 5.117 -4.613 -19.344 1 98.62 97 ILE A CA 1
ATOM 707 C C . ILE A 1 97 ? 6.191 -5.523 -19.938 1 98.62 97 ILE A C 1
ATOM 709 O O . ILE A 1 97 ? 6.496 -5.434 -21.125 1 98.62 97 ILE A O 1
ATOM 713 N N . ARG A 1 98 ? 6.699 -6.449 -19.109 1 98.62 98 ARG A N 1
ATOM 714 C CA . ARG A 1 98 ? 7.758 -7.355 -19.531 1 98.62 98 ARG A CA 1
ATOM 715 C C . ARG A 1 98 ? 7.805 -8.594 -18.641 1 98.62 98 ARG A C 1
ATOM 717 O O . ARG A 1 98 ? 7.664 -8.5 -17.422 1 98.62 98 ARG A O 1
ATOM 724 N N . VAL A 1 99 ? 7.98 -9.703 -19.281 1 98.12 99 VAL A N 1
ATOM 725 C CA . VAL A 1 99 ? 8.242 -10.953 -18.562 1 98.12 99 VAL A CA 1
ATOM 726 C C . VAL A 1 99 ? 9.523 -11.594 -19.094 1 98.12 99 VAL A C 1
ATOM 728 O O . VAL A 1 99 ? 9.742 -11.664 -20.312 1 98.12 99 VAL A O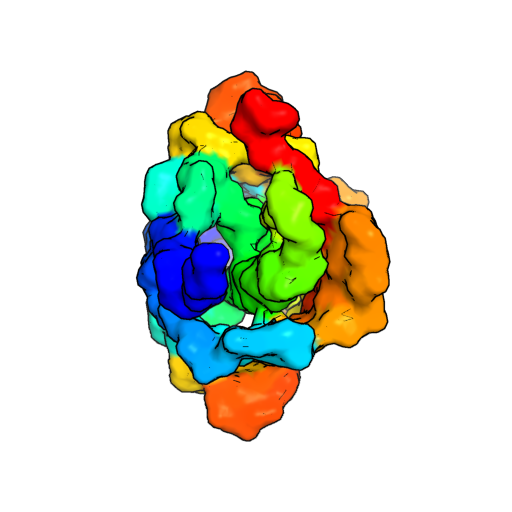 1
ATOM 731 N N . SER A 1 100 ? 10.344 -11.938 -18.25 1 97.75 100 SER A N 1
ATOM 732 C CA . SER A 1 100 ? 11.531 -12.742 -18.547 1 97.75 100 SER A CA 1
ATOM 733 C C . SER A 1 100 ? 11.516 -14.039 -17.75 1 97.75 100 SER A C 1
ATOM 735 O O . SER A 1 100 ? 10.523 -14.375 -17.109 1 97.75 100 SER A O 1
ATOM 737 N N . HIS A 1 101 ? 12.602 -14.773 -17.797 1 96.25 101 HIS A N 1
ATOM 738 C CA . HIS A 1 101 ? 12.68 -16.031 -17.062 1 96.25 101 HIS A CA 1
ATOM 739 C C . HIS A 1 101 ? 12.758 -15.781 -15.555 1 96.25 101 HIS A C 1
ATOM 741 O O . HIS A 1 101 ? 12.359 -16.641 -14.766 1 96.25 101 HIS A O 1
ATOM 747 N N . GLY A 1 102 ? 13.172 -14.578 -15.18 1 97.88 102 GLY A N 1
ATOM 748 C CA . GLY A 1 102 ? 13.445 -14.359 -13.773 1 97.88 102 GLY A CA 1
ATOM 749 C C . GLY A 1 102 ? 12.539 -13.32 -13.141 1 97.88 102 GLY A C 1
ATOM 750 O O . GLY A 1 102 ? 12.555 -13.133 -11.922 1 97.88 102 GLY A O 1
ATOM 751 N N . SER A 1 103 ? 11.773 -12.617 -14.047 1 98.62 103 SER A N 1
ATOM 752 C CA . SER A 1 103 ? 11.047 -11.508 -13.445 1 98.62 103 SER A CA 1
ATOM 753 C C . SER A 1 103 ? 9.836 -11.117 -14.289 1 98.62 103 SER A C 1
ATOM 755 O O . SER A 1 103 ? 9.719 -11.539 -15.445 1 98.62 103 SER A O 1
ATOM 757 N N . CYS A 1 104 ? 8.992 -10.422 -13.703 1 98.75 104 CYS A N 1
ATOM 758 C CA . CYS A 1 104 ? 7.84 -9.797 -14.336 1 98.75 104 CYS A CA 1
ATOM 759 C C . CYS A 1 104 ? 7.695 -8.344 -13.891 1 98.75 104 CYS A C 1
ATOM 761 O O . CYS A 1 104 ? 7.699 -8.055 -12.695 1 98.75 104 CYS A O 1
ATOM 763 N N . VAL A 1 105 ? 7.645 -7.43 -14.82 1 98.88 105 VAL A N 1
ATOM 764 C CA . VAL A 1 105 ? 7.301 -6.035 -14.562 1 98.88 105 VAL A CA 1
ATOM 765 C C . VAL A 1 105 ? 5.891 -5.754 -15.07 1 98.88 105 VAL A C 1
ATOM 767 O O . VAL A 1 105 ? 5.57 -6.043 -16.234 1 98.88 105 VAL A O 1
ATOM 770 N N . ALA A 1 106 ? 5.094 -5.219 -14.234 1 98.88 106 ALA A N 1
ATOM 771 C CA . ALA A 1 106 ? 3.703 -4.945 -14.586 1 98.88 106 ALA A CA 1
ATOM 772 C C . ALA A 1 106 ? 3.342 -3.49 -14.297 1 98.88 106 ALA A C 1
ATOM 774 O O . ALA A 1 106 ? 3.904 -2.871 -13.391 1 98.88 106 ALA A O 1
ATOM 775 N N . CYS A 1 107 ? 2.48 -2.984 -15.078 1 98.88 107 CYS A N 1
ATOM 776 C CA . CYS A 1 107 ? 1.835 -1.705 -14.805 1 98.88 107 CYS A CA 1
ATOM 777 C C . CYS A 1 107 ? 0.43 -1.909 -14.25 1 98.88 107 CYS A C 1
ATOM 779 O O . CYS A 1 107 ? -0.261 -2.855 -14.633 1 98.88 107 CYS A O 1
ATOM 781 N N . VAL A 1 108 ? -0.003 -1.027 -13.367 1 98.94 108 VAL A N 1
ATOM 782 C CA . VAL A 1 108 ? -1.339 -1.073 -12.781 1 98.94 108 VAL A CA 1
ATOM 783 C C . VAL A 1 108 ? -2.004 0.295 -12.906 1 98.94 108 VAL A C 1
ATOM 785 O O . VAL A 1 108 ? -1.435 1.309 -12.492 1 98.94 108 VAL A O 1
ATOM 788 N N . GLU A 1 109 ? -3.139 0.293 -13.469 1 99 109 GLU A N 1
ATOM 789 C CA . GLU A 1 109 ? -3.998 1.473 -13.508 1 99 109 GLU A CA 1
ATOM 790 C C . GLU A 1 109 ? -5.18 1.324 -12.547 1 99 109 GLU A C 1
ATOM 792 O O . GLU A 1 109 ? -5.832 0.278 -12.516 1 99 109 GLU A O 1
ATOM 797 N N . ILE A 1 110 ? -5.445 2.373 -11.766 1 99 110 ILE A N 1
ATOM 798 C CA . ILE A 1 110 ? -6.539 2.344 -10.797 1 99 110 ILE A CA 1
ATOM 799 C C . ILE A 1 110 ? -7.555 3.432 -11.141 1 99 110 ILE A C 1
ATOM 801 O O . ILE A 1 110 ? -7.199 4.609 -11.242 1 99 110 ILE A O 1
ATOM 805 N N . SER A 1 111 ? -8.773 3.035 -11.281 1 98.94 111 SER A N 1
ATOM 806 C CA . SER A 1 111 ? -9.859 3.961 -11.594 1 98.94 111 SER A CA 1
ATOM 807 C C . SER A 1 111 ? -10.945 3.922 -10.523 1 98.94 111 SER A C 1
ATOM 809 O O . SER A 1 111 ? -11.102 2.914 -9.836 1 98.94 111 SER A O 1
ATOM 811 N N . ASP A 1 112 ? -11.672 5.055 -10.469 1 98.94 112 ASP A N 1
ATOM 812 C CA . ASP A 1 112 ? -12.836 5.066 -9.594 1 98.94 112 ASP A CA 1
ATOM 813 C C . ASP A 1 112 ? -14.055 4.453 -10.281 1 98.94 112 ASP A C 1
ATOM 815 O O . ASP A 1 112 ? -13.938 3.9 -11.375 1 98.94 112 ASP A O 1
ATOM 819 N N . ALA A 1 113 ? -15.164 4.461 -9.594 1 98.75 113 ALA A N 1
ATOM 820 C CA . ALA A 1 113 ? -16.359 3.783 -10.086 1 98.75 113 ALA A CA 1
ATOM 821 C C . ALA A 1 113 ? -16.891 4.445 -11.359 1 98.75 113 ALA A C 1
ATOM 823 O O . ALA A 1 113 ? -17.672 3.848 -12.094 1 98.75 113 ALA A O 1
ATOM 824 N N . GLN A 1 114 ? -16.469 5.648 -11.609 1 98.62 114 GLN A N 1
ATOM 825 C CA . GLN A 1 114 ? -16.938 6.395 -12.773 1 98.62 114 GLN A CA 1
ATOM 826 C C . GLN A 1 114 ? -15.945 6.258 -13.938 1 98.62 114 GLN A C 1
ATOM 828 O O . GLN A 1 114 ? -16.172 6.809 -15.016 1 98.62 114 GLN A O 1
ATOM 833 N N . GLY A 1 115 ? -14.945 5.57 -13.727 1 98.62 115 GLY A N 1
ATOM 834 C CA . GLY A 1 115 ? -13.977 5.324 -14.789 1 98.62 115 GLY A CA 1
ATOM 835 C C . GLY A 1 115 ? -12.852 6.34 -14.828 1 98.62 115 GLY A C 1
ATOM 836 O O . GLY A 1 115 ? -12 6.297 -15.711 1 98.62 115 GLY A O 1
ATOM 837 N N . THR A 1 116 ? -12.82 7.258 -13.875 1 98.75 116 THR A N 1
ATOM 838 C CA . THR A 1 116 ? -11.742 8.242 -13.789 1 98.75 116 THR A CA 1
ATOM 839 C C . THR A 1 116 ? -10.477 7.605 -13.227 1 98.75 116 THR A C 1
ATOM 841 O O . THR A 1 116 ? -10.516 6.941 -12.188 1 98.75 116 THR A O 1
ATOM 844 N N . LEU A 1 117 ? -9.305 7.785 -13.961 1 98.94 117 LEU A N 1
ATOM 845 C CA . LEU A 1 117 ? -8.016 7.324 -13.461 1 98.94 117 LEU A CA 1
ATOM 846 C C . LEU A 1 117 ? -7.602 8.109 -12.227 1 98.94 117 LEU A C 1
ATOM 848 O O . LEU A 1 117 ? -7.469 9.328 -12.273 1 98.94 117 LEU A O 1
ATOM 852 N N . THR A 1 118 ? -7.375 7.406 -11.102 1 98.94 118 THR A N 1
ATOM 853 C CA . THR A 1 118 ? -7.086 8.109 -9.859 1 98.94 118 THR A CA 1
ATOM 854 C C . THR A 1 118 ? -5.684 7.781 -9.359 1 98.94 118 THR A C 1
ATOM 856 O O . THR A 1 118 ? -5.148 8.477 -8.492 1 98.94 118 THR A O 1
ATOM 859 N N . ALA A 1 119 ? -5.043 6.742 -9.82 1 98.94 119 ALA A N 1
ATOM 860 C CA . ALA A 1 119 ? -3.67 6.375 -9.484 1 98.94 119 ALA A CA 1
ATOM 861 C C . ALA A 1 119 ? -3.086 5.434 -10.531 1 98.94 119 ALA A C 1
ATOM 863 O O . ALA A 1 119 ? -3.824 4.832 -11.32 1 98.94 11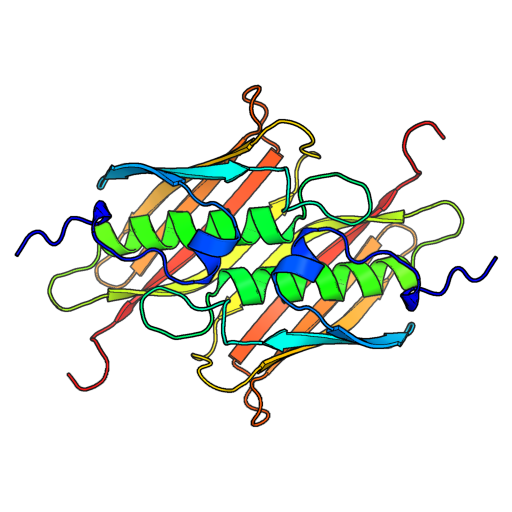9 ALA A O 1
ATOM 864 N N . THR A 1 120 ? -1.809 5.328 -10.602 1 98.94 120 THR A N 1
ATOM 865 C CA . THR A 1 120 ? -1.097 4.363 -11.43 1 98.94 120 THR A CA 1
ATOM 866 C C . THR A 1 120 ? 0.207 3.936 -10.758 1 98.94 120 THR A C 1
ATOM 868 O O . THR A 1 120 ? 0.771 4.68 -9.953 1 98.94 120 THR A O 1
ATOM 871 N N . GLY A 1 121 ? 0.632 2.746 -11.031 1 98.94 121 GLY A N 1
ATOM 872 C CA . GLY A 1 121 ? 1.859 2.244 -10.43 1 98.94 121 GLY A CA 1
ATOM 873 C C . GLY A 1 121 ? 2.521 1.155 -11.258 1 98.94 121 GLY A C 1
ATOM 874 O O . GLY A 1 121 ? 1.981 0.727 -12.281 1 98.94 121 GLY A O 1
ATOM 875 N N . ARG A 1 122 ? 3.674 0.844 -10.844 1 98.88 122 ARG A N 1
ATOM 876 C CA . ARG A 1 122 ? 4.457 -0.241 -11.43 1 98.88 122 ARG A CA 1
ATOM 877 C C . ARG A 1 122 ? 5.027 -1.147 -10.344 1 98.88 122 ARG A C 1
ATOM 879 O O . ARG A 1 122 ? 5.387 -0.68 -9.258 1 98.88 122 ARG A O 1
ATOM 886 N N . MET A 1 123 ? 5.141 -2.365 -10.672 1 98.81 123 MET A N 1
ATOM 887 C CA . MET A 1 123 ? 5.652 -3.357 -9.727 1 98.81 123 MET A CA 1
ATOM 888 C C . MET A 1 123 ? 6.586 -4.34 -10.43 1 98.81 123 MET A C 1
ATOM 890 O O . MET A 1 123 ? 6.301 -4.789 -11.539 1 98.81 123 MET A O 1
ATOM 894 N N . THR A 1 124 ? 7.652 -4.625 -9.82 1 98.94 124 THR A N 1
ATOM 895 C CA . THR A 1 124 ? 8.547 -5.703 -10.227 1 98.94 124 THR A CA 1
ATOM 896 C C . THR A 1 124 ? 8.438 -6.887 -9.273 1 98.94 124 THR A C 1
ATOM 898 O O . THR A 1 124 ? 8.547 -6.727 -8.062 1 98.94 124 THR A O 1
ATOM 901 N N . CYS A 1 125 ? 8.195 -7.996 -9.828 1 98.75 125 CYS A N 1
ATOM 902 C CA . CYS A 1 125 ? 8.281 -9.266 -9.117 1 98.75 125 CYS A CA 1
ATOM 903 C C . CYS A 1 125 ? 9.422 -10.117 -9.656 1 98.75 125 CYS A C 1
ATOM 905 O O . CYS A 1 125 ? 9.719 -10.086 -10.852 1 98.75 125 CYS A O 1
ATOM 907 N N . VAL A 1 126 ? 10.047 -10.852 -8.789 1 98.69 126 VAL A N 1
ATOM 908 C CA . VAL A 1 126 ? 11.039 -11.836 -9.211 1 98.69 126 VAL A CA 1
ATOM 909 C C . VAL A 1 126 ? 10.5 -13.242 -8.977 1 98.69 126 VAL A C 1
ATOM 911 O O . VAL A 1 126 ? 9.641 -13.453 -8.117 1 98.69 126 VAL A O 1
ATOM 914 N N . PHE A 1 127 ? 10.953 -14.172 -9.773 1 98.12 127 PHE A N 1
ATOM 915 C CA . PHE A 1 127 ? 10.57 -15.57 -9.625 1 98.12 127 PHE A CA 1
ATOM 916 C C . PHE A 1 127 ? 11.602 -16.344 -8.812 1 98.12 127 PHE A C 1
ATOM 918 O O . PHE A 1 127 ? 12.781 -16.375 -9.18 1 98.12 127 PHE A O 1
ATOM 925 N N . ILE A 1 128 ? 11.133 -16.906 -7.766 1 96.56 128 ILE A N 1
ATOM 926 C CA . ILE A 1 128 ? 12.062 -17.641 -6.91 1 96.56 128 ILE A CA 1
ATOM 927 C C . ILE A 1 128 ? 11.555 -19.062 -6.684 1 96.56 128 ILE A C 1
ATOM 929 O O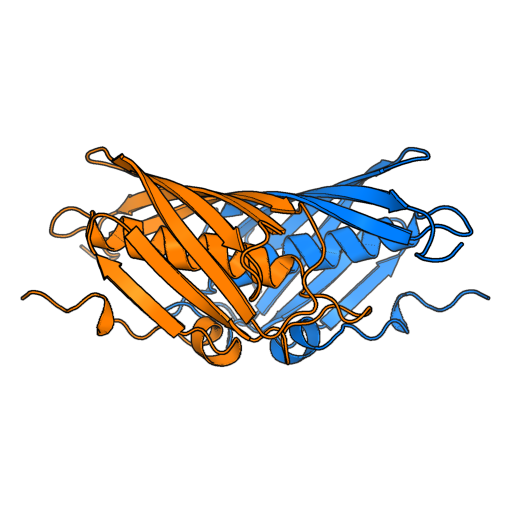 . ILE A 1 128 ? 10.383 -19.344 -6.922 1 96.56 128 ILE A O 1
ATOM 933 N N . ARG A 1 129 ? 12.469 -19.984 -6.266 1 92.88 129 ARG A N 1
ATOM 934 C CA . ARG A 1 129 ? 12.078 -21.328 -5.84 1 92.88 129 ARG A CA 1
ATOM 935 C C . ARG A 1 129 ? 11.5 -21.297 -4.426 1 92.88 129 ARG A C 1
ATOM 937 O O . ARG A 1 129 ? 11.945 -20.516 -3.582 1 92.88 129 ARG A O 1
ATOM 944 N N . PRO A 1 130 ? 10.523 -22.078 -4.215 1 84.56 130 PRO A N 1
ATOM 945 C CA . PRO A 1 130 ? 9.984 -22.125 -2.854 1 84.56 130 PRO A CA 1
ATOM 946 C C . PRO A 1 130 ? 11.047 -22.484 -1.813 1 84.56 130 PRO A C 1
ATOM 948 O O . PRO A 1 130 ? 12.008 -23.188 -2.125 1 84.56 130 PRO A O 1
ATOM 951 N N . PRO A 1 131 ? 10.844 -21.781 -0.628 1 71.75 131 PRO A N 1
ATOM 952 C CA . PRO A 1 131 ? 11.82 -22.156 0.4 1 71.75 131 PRO A CA 1
ATOM 953 C C . PRO A 1 131 ? 11.836 -23.656 0.677 1 71.75 131 PRO A C 1
ATOM 955 O O . PRO A 1 131 ? 10.789 -24.312 0.658 1 71.75 131 PRO A O 1
ATOM 958 N N . GLY A 1 132 ? 13.039 -24.156 0.882 1 63.69 132 GLY A N 1
ATOM 959 C CA . GLY A 1 132 ? 13.273 -25.562 1.174 1 63.69 132 GLY A CA 1
ATOM 960 C C . GLY A 1 132 ? 13.547 -26.391 -0.066 1 63.69 132 GLY A C 1
ATOM 961 O O . GLY A 1 132 ? 13.875 -27.562 0.032 1 63.69 132 GLY A O 1
ATOM 962 N N . GLN A 1 133 ? 13.234 -25.844 -1.271 1 53.41 133 GLN A N 1
ATOM 963 C CA . GLN A 1 133 ? 13.555 -26.625 -2.459 1 53.41 133 GLN A CA 1
ATOM 964 C C . GLN A 1 133 ? 14.875 -26.172 -3.07 1 53.41 133 GLN A C 1
ATOM 966 O O . GLN A 1 133 ? 15.234 -25 -2.986 1 53.41 133 GLN A O 1
ATOM 971 N N . MET B 1 1 ? -4.324 26.688 17.406 1 30.56 1 MET B N 1
ATOM 972 C CA . MET B 1 1 ? -5.086 25.531 17.875 1 30.56 1 MET B CA 1
ATOM 973 C C . MET B 1 1 ? -4.359 24.234 17.531 1 30.56 1 MET B C 1
ATOM 975 O O . MET B 1 1 ? -4.168 23.906 16.359 1 30.56 1 MET B O 1
ATOM 979 N N . SER B 1 2 ? -3.258 23.75 18.281 1 36.56 2 SER B N 1
ATOM 980 C CA . SER B 1 2 ? -2.289 22.672 18.219 1 36.56 2 SER B CA 1
ATOM 981 C C . SER B 1 2 ? -2.977 21.328 17.969 1 36.56 2 SER B C 1
ATOM 983 O O . SER B 1 2 ? -3.395 20.656 18.922 1 36.56 2 SER B O 1
ATOM 985 N N . THR B 1 3 ? -4.098 21.25 17.172 1 43.62 3 THR B N 1
ATOM 986 C CA . THR B 1 3 ? -4.742 19.953 17.016 1 43.62 3 THR B CA 1
ATOM 987 C C . THR B 1 3 ? -3.699 18.844 16.906 1 43.62 3 THR B C 1
ATOM 989 O O . THR B 1 3 ? -2.85 18.859 16.016 1 43.62 3 THR B O 1
ATOM 992 N N . SER B 1 4 ? -3.387 18.188 18.016 1 49.5 4 SER B N 1
ATOM 993 C CA . SER B 1 4 ? -2.385 17.156 18.234 1 49.5 4 SER B CA 1
ATOM 994 C C . SER B 1 4 ? -2.469 16.062 17.156 1 49.5 4 SER B C 1
ATOM 996 O O . SER B 1 4 ? -3.555 15.57 16.859 1 49.5 4 SER B O 1
ATOM 998 N N . ILE B 1 5 ? -1.62 16.078 16.203 1 53.38 5 ILE B N 1
ATOM 999 C CA . ILE B 1 5 ? -1.449 15.023 15.219 1 53.38 5 ILE B CA 1
ATOM 1000 C C . ILE B 1 5 ? -2.049 13.727 15.75 1 53.38 5 ILE B C 1
ATOM 1002 O O . ILE B 1 5 ? -2.623 12.938 14.992 1 53.38 5 ILE B O 1
ATOM 1006 N N . THR B 1 6 ? -1.923 13.562 17.078 1 54.31 6 THR B N 1
ATOM 1007 C CA . THR B 1 6 ? -2.465 12.359 17.688 1 54.31 6 THR B CA 1
ATOM 1008 C C . THR B 1 6 ? -3.99 12.383 17.688 1 54.31 6 THR B C 1
ATOM 1010 O O . THR B 1 6 ? -4.637 11.352 17.891 1 54.31 6 THR B O 1
ATOM 1013 N N . ASP B 1 7 ? -4.559 13.586 17.406 1 60.12 7 ASP B N 1
ATOM 1014 C CA . ASP B 1 7 ? -6.012 13.711 17.453 1 60.12 7 ASP B CA 1
ATOM 1015 C C . ASP B 1 7 ? -6.637 13.422 16.094 1 60.12 7 ASP B C 1
ATOM 1017 O O . ASP B 1 7 ? -7.863 13.375 15.969 1 60.12 7 ASP B O 1
ATOM 1021 N N . ILE B 1 8 ? -5.723 13.352 15.195 1 63.16 8 ILE B N 1
ATOM 1022 C CA . ILE B 1 8 ? -6.293 13.109 13.875 1 63.16 8 ILE B CA 1
ATOM 1023 C C . ILE B 1 8 ? -6.836 11.68 13.805 1 63.16 8 ILE B C 1
ATOM 1025 O O . ILE B 1 8 ? -6.145 10.727 14.18 1 63.16 8 ILE B O 1
ATOM 1029 N N . ASN B 1 9 ? -8.07 11.578 13.578 1 71.56 9 ASN B N 1
ATOM 1030 C CA . ASN B 1 9 ? -8.648 10.273 13.289 1 71.56 9 ASN B CA 1
ATOM 1031 C C . ASN B 1 9 ? -7.875 9.547 12.188 1 71.56 9 ASN B C 1
ATOM 1033 O O . ASN B 1 9 ? -7.539 10.148 11.164 1 71.56 9 ASN B O 1
ATOM 1037 N N . ASP B 1 10 ? -7.438 8.344 12.484 1 80.38 10 ASP B N 1
ATOM 1038 C CA . ASP B 1 10 ? -6.527 7.641 11.594 1 80.38 10 ASP B CA 1
ATOM 1039 C C . ASP B 1 10 ? -7.258 7.16 10.336 1 80.38 10 ASP B C 1
ATOM 1041 O O . ASP B 1 10 ? -6.633 6.629 9.414 1 80.38 10 ASP B O 1
ATOM 1045 N N . GLY B 1 11 ? -8.617 7.496 10.297 1 86.5 11 GLY B N 1
ATOM 1046 C CA . GLY B 1 11 ? -9.359 7.012 9.148 1 86.5 11 GLY B CA 1
ATOM 1047 C C . GLY B 1 11 ? -9.727 5.547 9.242 1 86.5 11 GLY B C 1
ATOM 1048 O O . GLY B 1 11 ? -9.273 4.844 10.156 1 86.5 11 GLY B O 1
ATOM 1049 N N . GLU B 1 12 ? -10.5 5.121 8.367 1 94.38 12 GLU B N 1
ATOM 1050 C CA . GLU B 1 12 ? -11.031 3.76 8.398 1 94.38 12 GLU B CA 1
ATOM 1051 C C . GLU B 1 12 ? -9.938 2.734 8.125 1 94.38 12 GLU B C 1
ATOM 1053 O O . GLU B 1 12 ? -9.844 1.716 8.812 1 94.38 12 GLU B O 1
ATOM 1058 N N . LEU B 1 13 ? -9.078 2.986 7.148 1 98.06 13 LEU B N 1
ATOM 1059 C CA . LEU B 1 13 ? -8.102 1.977 6.754 1 98.06 13 LEU B CA 1
ATOM 1060 C C . LEU B 1 13 ? -7.102 1.719 7.875 1 98.06 13 LEU B C 1
ATOM 1062 O O . LEU B 1 13 ? -6.789 0.565 8.18 1 98.06 13 LEU B O 1
ATOM 1066 N N . ALA B 1 14 ? -6.617 2.797 8.477 1 98 14 ALA B N 1
ATOM 1067 C CA . ALA B 1 14 ? -5.648 2.652 9.555 1 98 14 ALA B CA 1
ATOM 1068 C C . ALA B 1 14 ? -6.215 1.805 10.695 1 98 14 ALA B C 1
ATOM 1070 O O . ALA B 1 14 ? -5.531 0.928 11.227 1 98 14 ALA B O 1
ATOM 1071 N N . SER B 1 15 ? -7.422 2.049 11.016 1 96.69 15 SER B N 1
ATOM 1072 C CA . SER B 1 15 ? -8.086 1.278 12.062 1 96.69 15 SER B CA 1
ATOM 1073 C C . SER B 1 15 ? -8.242 -0.185 11.656 1 96.69 15 SER B C 1
ATOM 1075 O O . SER B 1 15 ? -7.996 -1.085 12.461 1 96.69 15 SER B O 1
ATOM 1077 N N . ARG B 1 16 ? -8.602 -0.449 10.508 1 97.38 16 ARG B N 1
ATOM 1078 C CA . ARG B 1 16 ? -8.812 -1.796 9.984 1 97.38 16 ARG B CA 1
ATOM 1079 C C . ARG B 1 16 ? -7.52 -2.604 10.023 1 97.38 16 ARG B C 1
ATOM 1081 O O . ARG B 1 16 ? -7.547 -3.818 10.227 1 97.38 16 ARG B O 1
ATOM 1088 N N . LEU B 1 17 ? -6.43 -1.915 9.812 1 98.38 17 LEU B N 1
ATOM 1089 C CA . LEU B 1 17 ? -5.148 -2.609 9.773 1 98.38 17 LEU B CA 1
ATOM 1090 C C . LEU B 1 17 ? -4.539 -2.705 11.164 1 98.38 17 LEU B C 1
ATOM 1092 O O . LEU B 1 17 ? -3.482 -3.316 11.352 1 98.38 17 LEU B O 1
ATOM 1096 N N . GLY B 1 18 ? -5.168 -2.113 12.133 1 98.06 18 GLY B N 1
ATOM 1097 C CA . GLY B 1 18 ? -4.641 -2.133 13.484 1 98.06 18 GLY B CA 1
ATOM 1098 C C . GLY B 1 18 ? -3.447 -1.214 13.672 1 98.06 18 GLY B C 1
ATOM 1099 O O . GLY B 1 18 ? -2.539 -1.521 14.445 1 98.06 18 GLY B O 1
ATOM 1100 N N . ALA B 1 19 ? -3.422 -0.113 13.031 1 98.19 19 ALA B N 1
ATOM 1101 C CA . ALA B 1 19 ? -2.297 0.817 13.102 1 98.19 19 ALA B CA 1
ATOM 1102 C C . ALA B 1 19 ? -2.256 1.522 14.453 1 98.19 19 ALA B C 1
ATOM 1104 O O . ALA B 1 19 ? -3.297 1.898 15 1 98.19 19 ALA B O 1
ATOM 1105 N N . LYS B 1 20 ? -1.051 1.628 14.953 1 97.31 20 LYS B N 1
ATOM 1106 C CA . LYS B 1 20 ? -0.792 2.377 16.172 1 97.31 20 LYS B CA 1
ATOM 1107 C C . LYS B 1 20 ? 0.345 3.377 15.984 1 97.31 20 LYS B C 1
ATOM 1109 O O . LYS B 1 20 ? 1.407 3.021 15.469 1 97.31 20 LYS B O 1
ATOM 1114 N N . ILE B 1 21 ? 0.108 4.555 16.422 1 97.12 21 ILE B N 1
ATOM 1115 C CA . ILE B 1 21 ? 1.151 5.574 16.391 1 97.12 21 ILE B CA 1
ATOM 1116 C C . ILE B 1 21 ? 1.94 5.547 17.688 1 97.12 21 ILE B C 1
ATOM 1118 O O . ILE B 1 21 ? 1.385 5.793 18.766 1 97.12 21 ILE B O 1
ATOM 1122 N N . GLU B 1 22 ? 3.197 5.336 17.609 1 97.25 22 GLU B N 1
ATOM 1123 C CA . GLU B 1 22 ? 4.047 5.293 18.797 1 97.25 22 GLU B CA 1
ATOM 1124 C C . GLU B 1 22 ? 4.672 6.656 19.078 1 97.25 22 GLU B C 1
ATOM 1126 O O . GLU B 1 22 ? 4.797 7.059 20.234 1 97.25 22 GLU B O 1
ATOM 1131 N N . VAL B 1 23 ? 5.141 7.23 18.094 1 97.19 23 VAL B N 1
ATOM 1132 C CA . VAL B 1 23 ? 5.766 8.547 18.141 1 97.19 23 VAL B CA 1
ATOM 1133 C C . VAL B 1 23 ? 5.273 9.398 16.984 1 97.19 23 VAL B C 1
ATOM 1135 O O . VAL B 1 23 ? 5.145 8.914 15.859 1 97.19 23 VAL B O 1
ATOM 1138 N N . ALA B 1 24 ? 4.984 10.664 17.266 1 96.94 24 ALA B N 1
ATOM 1139 C CA . ALA B 1 24 ? 4.668 11.633 16.219 1 96.94 24 ALA B CA 1
ATOM 1140 C C . ALA B 1 24 ? 5.164 13.023 16.578 1 96.94 24 ALA B C 1
ATOM 1142 O O . ALA B 1 24 ? 4.566 13.703 17.422 1 96.94 24 ALA B O 1
ATOM 1143 N N . ASN B 1 25 ? 6.172 13.375 16.047 1 96.69 25 ASN B N 1
ATOM 1144 C CA . ASN B 1 25 ? 6.703 14.727 16.156 1 96.69 25 ASN B CA 1
ATOM 1145 C C . ASN B 1 25 ? 7.414 15.164 14.875 1 96.69 25 ASN B C 1
ATOM 1147 O O . ASN B 1 25 ? 7.426 14.422 13.883 1 96.69 25 ASN B O 1
ATOM 1151 N N . MET B 1 26 ? 7.941 16.359 14.844 1 96 26 MET B N 1
ATOM 1152 C CA . MET B 1 26 ? 8.5 16.953 13.633 1 96 26 MET B CA 1
ATOM 1153 C C . MET B 1 26 ? 9.734 16.188 13.164 1 96 26 MET B C 1
ATOM 1155 O O . MET B 1 26 ? 10.102 16.25 11.992 1 96 26 MET B O 1
ATOM 1159 N N . GLN B 1 27 ? 10.32 15.469 14.047 1 95.81 27 GLN B N 1
ATOM 1160 C CA . GLN B 1 27 ? 11.531 14.734 13.695 1 95.81 27 GLN B CA 1
ATOM 1161 C C . GLN B 1 27 ? 11.203 13.375 13.094 1 95.81 27 GLN B C 1
ATOM 1163 O O . GLN B 1 27 ? 11.828 12.945 12.125 1 95.81 27 GLN B O 1
ATOM 1168 N N . HIS B 1 28 ? 10.336 12.656 13.766 1 96.88 28 HIS B N 1
ATOM 1169 C CA . HIS B 1 28 ? 10 11.336 13.25 1 96.88 28 HIS B CA 1
ATOM 1170 C C . HIS B 1 28 ? 8.578 10.945 13.617 1 96.88 28 HIS B C 1
ATOM 1172 O O . HIS B 1 28 ? 8.031 11.438 14.609 1 96.88 28 HIS B O 1
ATOM 1178 N N . VAL B 1 29 ? 8 10.117 12.797 1 98.25 29 VAL B N 1
ATOM 1179 C CA . VAL B 1 29 ? 6.773 9.375 13.086 1 98.25 29 VAL B CA 1
ATOM 1180 C C . VAL B 1 29 ? 7.07 7.879 13.117 1 98.25 29 VAL B C 1
ATOM 1182 O O . VAL B 1 29 ? 7.699 7.348 12.1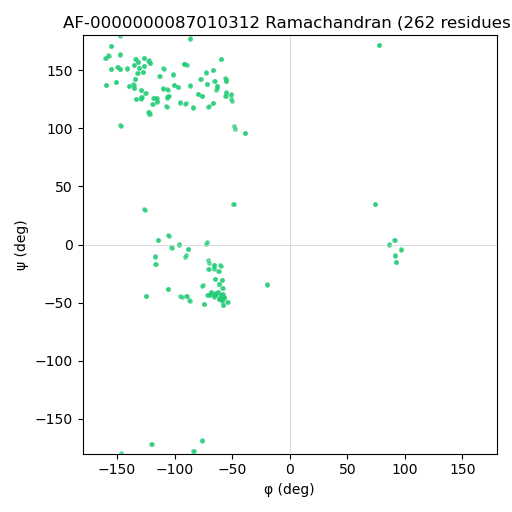95 1 98.25 29 VAL B O 1
ATOM 1185 N N . ILE B 1 30 ? 6.707 7.238 14.195 1 98.75 30 ILE B N 1
ATOM 1186 C CA . ILE B 1 30 ? 6.836 5.793 14.344 1 98.75 30 ILE B CA 1
ATOM 1187 C C . ILE B 1 30 ? 5.453 5.164 14.477 1 98.75 30 ILE B C 1
ATOM 1189 O O . ILE B 1 30 ? 4.664 5.555 15.344 1 98.75 30 ILE B O 1
ATOM 1193 N N . GLU B 1 31 ? 5.176 4.266 13.617 1 98.25 31 GLU B N 1
ATOM 1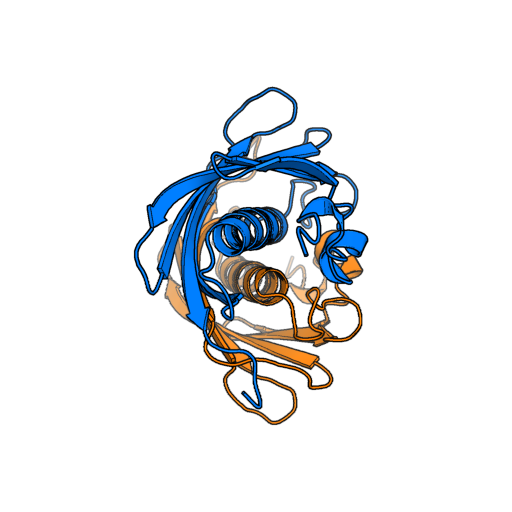194 C CA . GLU B 1 31 ? 3.873 3.615 13.5 1 98.25 31 GLU B CA 1
ATOM 1195 C C . GLU B 1 31 ? 4.02 2.104 13.359 1 98.25 31 GLU B C 1
ATOM 1197 O O . GLU B 1 31 ? 4.934 1.624 12.68 1 98.25 31 GLU B O 1
ATOM 1202 N N . THR B 1 32 ? 3.088 1.304 13.984 1 98.81 32 THR B N 1
ATOM 1203 C CA . THR B 1 32 ? 3.135 -0.15 13.875 1 98.81 32 THR B CA 1
ATOM 1204 C C . THR B 1 32 ? 1.793 -0.699 13.398 1 98.81 32 THR B C 1
ATOM 1206 O O . THR B 1 32 ? 0.757 -0.051 13.562 1 98.81 32 THR B O 1
ATOM 1209 N N . ILE B 1 33 ? 1.829 -1.829 12.766 1 98.81 33 ILE B N 1
ATOM 1210 C CA . ILE B 1 33 ? 0.666 -2.682 12.555 1 98.81 33 ILE B CA 1
ATOM 1211 C C . ILE B 1 33 ? 1 -4.121 12.945 1 98.81 33 ILE B C 1
ATOM 1213 O O . ILE B 1 33 ? 2.164 -4.527 12.906 1 98.81 33 ILE B O 1
ATOM 1217 N N . PRO B 1 34 ? -0.023 -4.91 13.367 1 98.94 34 PRO B N 1
ATOM 1218 C CA . PRO B 1 34 ? 0.23 -6.336 13.57 1 98.94 34 PRO B CA 1
ATOM 1219 C C . PRO B 1 34 ? 0.395 -7.105 12.266 1 98.94 34 PRO B C 1
ATOM 1221 O O . PRO B 1 34 ? -0.193 -6.73 11.25 1 98.94 34 PRO B O 1
ATOM 1224 N N . VAL B 1 35 ? 1.214 -8.141 12.305 1 98.88 35 VAL B N 1
ATOM 1225 C CA . VAL B 1 35 ? 1.302 -9.016 11.148 1 98.88 35 VAL B CA 1
ATOM 1226 C C . VAL B 1 35 ? 0.023 -9.844 11.031 1 98.88 35 VAL B C 1
ATOM 1228 O O . VAL B 1 35 ? -0.526 -10 9.938 1 98.88 35 VAL B O 1
ATOM 1231 N N . ALA B 1 36 ? -0.42 -10.344 12.195 1 98.25 36 ALA B N 1
ATOM 1232 C CA . ALA B 1 36 ? -1.683 -11.078 12.203 1 98.25 36 ALA B CA 1
ATOM 1233 C C . ALA B 1 36 ? -2.812 -10.234 11.625 1 98.25 36 ALA B C 1
ATOM 1235 O O . ALA B 1 36 ? -2.979 -9.07 12 1 98.25 36 ALA B O 1
ATOM 1236 N N . GLY B 1 37 ? -3.523 -10.789 10.672 1 98.06 37 GLY B N 1
ATOM 1237 C CA . GLY B 1 37 ? -4.617 -10.078 10.023 1 98.06 37 GLY B CA 1
ATOM 1238 C C . GLY B 1 37 ? -4.188 -9.32 8.781 1 98.06 37 GLY B C 1
ATOM 1239 O O . GLY B 1 37 ? -5.027 -8.805 8.039 1 98.06 37 GLY B O 1
ATOM 1240 N N . ASN B 1 38 ? -2.893 -9.227 8.562 1 98.75 38 ASN B N 1
ATOM 1241 C CA . ASN B 1 38 ? -2.385 -8.453 7.43 1 98.75 38 ASN B CA 1
ATOM 1242 C C . ASN B 1 38 ? -1.456 -9.289 6.551 1 98.75 38 ASN B C 1
ATOM 1244 O O . ASN B 1 38 ? -0.55 -8.75 5.914 1 98.75 38 ASN B O 1
ATOM 1248 N N . THR B 1 39 ? -1.667 -10.562 6.484 1 98.06 39 THR B N 1
ATOM 1249 C CA . THR B 1 39 ? -0.772 -11.461 5.758 1 98.06 39 THR B CA 1
ATOM 1250 C C . THR B 1 39 ? -1.24 -11.641 4.316 1 98.06 39 THR B C 1
ATOM 1252 O O . THR B 1 39 ? -2.414 -11.422 4.008 1 98.06 39 THR B O 1
ATOM 1255 N N . GLN B 1 40 ? -0.25 -11.984 3.482 1 95.69 40 GLN B N 1
ATOM 1256 C CA . GLN B 1 40 ? -0.506 -12.5 2.141 1 95.69 40 GLN B CA 1
ATOM 1257 C C . GLN B 1 40 ? -0.718 -14.008 2.158 1 95.69 40 GLN B C 1
ATOM 1259 O O . GLN B 1 40 ? -0.659 -14.633 3.219 1 95.69 40 GLN B O 1
ATOM 1264 N N . PRO B 1 41 ? -1.017 -14.609 1.038 1 91 41 PRO B N 1
ATOM 1265 C CA . PRO B 1 41 ? -1.493 -15.992 0.999 1 91 41 PRO B CA 1
ATOM 1266 C C . PRO B 1 41 ? -0.487 -16.984 1.588 1 91 41 PRO B C 1
ATOM 1268 O O . PRO B 1 41 ? -0.866 -18.078 2.012 1 91 41 PRO B O 1
ATOM 1271 N N . PHE B 1 42 ? 0.749 -16.578 1.695 1 89.94 42 PHE B N 1
ATOM 1272 C CA . PHE B 1 42 ? 1.753 -17.531 2.148 1 89.94 42 PHE B CA 1
ATOM 1273 C C . PHE B 1 42 ? 2.154 -17.25 3.59 1 89.94 42 PHE B C 1
ATOM 1275 O O . PHE B 1 42 ? 3.184 -17.734 4.059 1 89.94 42 PHE B O 1
ATOM 1282 N N . GLY B 1 43 ? 1.469 -16.328 4.246 1 93.19 43 GLY B N 1
ATOM 1283 C CA . GLY B 1 43 ? 1.592 -16.172 5.688 1 93.19 43 GLY B CA 1
ATOM 1284 C C . GLY B 1 43 ? 2.57 -15.094 6.098 1 93.19 43 GLY B C 1
ATOM 1285 O O . GLY B 1 43 ? 2.771 -14.844 7.289 1 93.19 43 GLY B O 1
ATOM 1286 N N . VAL B 1 44 ? 3.168 -14.555 5.168 1 96.56 44 VAL B N 1
ATOM 1287 C CA . VAL B 1 44 ? 4.07 -13.438 5.426 1 96.56 44 VAL B CA 1
ATOM 1288 C C . VAL B 1 44 ? 3.303 -12.125 5.332 1 96.56 44 VAL B C 1
ATOM 1290 O O . VAL B 1 44 ? 2.238 -12.062 4.715 1 96.56 44 VAL B O 1
ATOM 1293 N N . LEU B 1 45 ? 3.83 -11.07 6.035 1 98.75 45 LEU B N 1
ATOM 1294 C CA . LEU B 1 45 ? 3.209 -9.758 5.902 1 98.75 45 LEU B CA 1
ATOM 1295 C C . LEU B 1 45 ? 3.041 -9.383 4.434 1 98.75 45 LEU B C 1
ATOM 1297 O O . LEU B 1 45 ? 3.971 -9.539 3.639 1 98.75 45 LEU B O 1
ATOM 1301 N N . HIS B 1 46 ? 1.846 -8.984 4.059 1 98.75 46 HIS B N 1
ATOM 1302 C CA . HIS B 1 46 ? 1.567 -8.57 2.689 1 98.75 46 HIS B CA 1
ATOM 1303 C C . HIS B 1 46 ? 2.383 -7.344 2.311 1 98.75 46 HIS B C 1
ATOM 1305 O O . HIS B 1 46 ? 2.465 -6.383 3.082 1 98.75 46 HIS B O 1
ATOM 1311 N N . GLY B 1 47 ? 2.982 -7.258 1.139 1 98.69 47 GLY B N 1
ATOM 1312 C CA . GLY B 1 47 ? 3.713 -6.09 0.676 1 98.69 47 GLY B CA 1
ATOM 1313 C C . GLY B 1 47 ? 2.861 -4.836 0.63 1 98.69 47 GLY B C 1
ATOM 1314 O O . GLY B 1 47 ? 3.377 -3.723 0.765 1 98.69 47 GLY B O 1
ATOM 1315 N N . GLY B 1 48 ? 1.579 -4.98 0.388 1 98.75 48 GLY B N 1
ATOM 1316 C CA . GLY B 1 48 ? 0.64 -3.871 0.431 1 98.75 48 GLY B CA 1
ATOM 1317 C C . GLY B 1 48 ? 0.495 -3.266 1.814 1 98.75 48 GLY B C 1
ATOM 1318 O O . GLY B 1 48 ? 0.149 -2.09 1.95 1 98.75 48 GLY B O 1
ATOM 1319 N N . ALA B 1 49 ? 0.691 -4.082 2.879 1 98.88 49 ALA B N 1
ATOM 1320 C CA . ALA B 1 49 ? 0.704 -3.562 4.242 1 98.88 49 ALA B CA 1
ATOM 1321 C C . ALA B 1 49 ? 1.929 -2.684 4.484 1 98.88 49 ALA B C 1
ATOM 1323 O O . ALA B 1 49 ? 1.834 -1.64 5.133 1 98.88 49 ALA B O 1
ATOM 1324 N N . ASN B 1 50 ? 3.09 -3.133 3.951 1 98.94 50 ASN B N 1
ATOM 1325 C CA . ASN B 1 50 ? 4.27 -2.271 3.975 1 98.94 50 ASN B CA 1
ATOM 1326 C C . ASN B 1 50 ? 4.008 -0.945 3.268 1 98.94 50 ASN B C 1
ATOM 1328 O O . ASN B 1 50 ? 4.387 0.115 3.768 1 98.94 50 ASN B O 1
ATOM 1332 N N . ALA B 1 51 ? 3.396 -1.037 2.107 1 98.88 51 ALA B N 1
ATOM 1333 C CA . ALA B 1 51 ? 3.127 0.171 1.333 1 98.88 51 ALA B CA 1
ATOM 1334 C C . ALA B 1 51 ? 2.195 1.113 2.09 1 98.88 51 ALA B C 1
ATOM 1336 O O . ALA B 1 51 ? 2.375 2.332 2.057 1 98.88 51 ALA B O 1
ATOM 1337 N N . PHE B 1 52 ? 1.169 0.592 2.752 1 98.81 52 PHE B N 1
ATOM 1338 C CA . PHE B 1 52 ? 0.321 1.384 3.635 1 98.81 52 PHE B CA 1
ATOM 1339 C C . PHE B 1 52 ? 1.157 2.111 4.68 1 98.81 52 PHE B C 1
ATOM 1341 O O . PHE B 1 52 ? 0.968 3.307 4.91 1 98.81 52 PHE B O 1
ATOM 1348 N N . LEU B 1 53 ? 2.064 1.395 5.375 1 98.94 53 LEU B N 1
ATOM 1349 C CA . LEU B 1 53 ? 2.893 1.981 6.422 1 98.94 53 LEU B CA 1
ATOM 1350 C C . LEU B 1 53 ? 3.725 3.135 5.871 1 98.94 53 LEU B C 1
ATOM 1352 O O . LEU B 1 53 ? 3.846 4.18 6.516 1 98.94 53 LEU B O 1
ATOM 1356 N N . VAL B 1 54 ? 4.336 2.924 4.695 1 98.94 54 VAL B N 1
ATOM 1357 C CA . VAL B 1 54 ? 5.098 4.004 4.078 1 98.94 54 VAL B CA 1
ATOM 1358 C C . VAL B 1 54 ? 4.195 5.219 3.861 1 98.94 54 VAL B C 1
ATOM 1360 O O . VAL B 1 54 ? 4.539 6.332 4.262 1 98.94 54 VAL B O 1
ATOM 1363 N N . GLU B 1 55 ? 3.053 5.016 3.221 1 98.75 55 GLU B N 1
ATOM 1364 C CA . GLU B 1 55 ? 2.109 6.078 2.887 1 98.75 55 GLU B CA 1
ATOM 1365 C C . GLU B 1 55 ? 1.615 6.793 4.141 1 98.75 55 GLU B C 1
ATOM 1367 O O . GLU B 1 55 ? 1.604 8.023 4.199 1 98.75 55 GLU B O 1
ATOM 1372 N N . ASP B 1 56 ? 1.242 6.082 5.102 1 98.38 56 ASP B N 1
ATOM 1373 C CA . ASP B 1 56 ? 0.565 6.637 6.27 1 98.38 56 ASP B CA 1
ATOM 1374 C C . ASP B 1 56 ? 1.546 7.391 7.168 1 98.38 56 ASP B C 1
ATOM 1376 O O . ASP B 1 56 ? 1.288 8.531 7.562 1 98.38 56 ASP B O 1
ATOM 1380 N N . ALA B 1 57 ? 2.658 6.734 7.52 1 98.38 57 ALA B N 1
ATOM 1381 C CA . ALA B 1 57 ? 3.646 7.355 8.398 1 98.38 57 ALA B CA 1
ATOM 1382 C C . ALA B 1 57 ? 4.223 8.625 7.77 1 98.38 57 ALA B C 1
ATOM 1384 O O . ALA B 1 57 ? 4.352 9.648 8.438 1 98.38 57 ALA B O 1
ATOM 1385 N N . ALA B 1 58 ? 4.59 8.516 6.496 1 98.56 58 ALA B N 1
ATOM 1386 C CA . ALA B 1 58 ? 5.172 9.672 5.816 1 98.56 58 ALA B CA 1
ATOM 1387 C C . ALA B 1 58 ? 4.156 10.805 5.695 1 98.56 58 ALA B C 1
ATOM 1389 O O . ALA B 1 58 ? 4.512 11.984 5.812 1 98.56 58 ALA B O 1
ATOM 1390 N N . SER B 1 59 ? 2.932 10.445 5.363 1 97.69 59 SER B N 1
ATOM 1391 C CA . SER B 1 59 ? 1.891 11.461 5.262 1 97.69 59 SER B CA 1
ATOM 1392 C C . SER B 1 59 ? 1.693 12.188 6.59 1 97.69 59 SER B C 1
ATOM 1394 O O . SER B 1 59 ? 1.494 13.406 6.617 1 97.69 59 SER B O 1
ATOM 1396 N N . ARG B 1 60 ? 1.675 11.469 7.688 1 97.19 60 ARG B N 1
ATOM 1397 C CA . ARG B 1 60 ? 1.555 12.078 9.008 1 97.19 60 ARG B CA 1
ATOM 1398 C C . ARG B 1 60 ? 2.725 13.016 9.289 1 97.19 60 ARG B C 1
ATOM 1400 O O . ARG B 1 60 ? 2.533 14.117 9.797 1 97.19 60 ARG B O 1
ATOM 1407 N N . LEU B 1 61 ? 3.891 12.555 8.992 1 97.94 61 LEU B N 1
ATOM 1408 C CA . LEU B 1 61 ? 5.07 13.391 9.164 1 97.94 61 LEU B CA 1
ATOM 1409 C C . LEU B 1 61 ? 4.961 14.664 8.328 1 97.94 61 LEU B C 1
ATOM 1411 O O . LEU B 1 61 ? 5.238 15.758 8.828 1 97.94 61 LEU B O 1
ATOM 1415 N N . ALA B 1 62 ? 4.605 14.516 7.094 1 98.06 62 ALA B N 1
ATOM 1416 C CA . ALA B 1 62 ? 4.434 15.664 6.207 1 98.06 62 ALA B CA 1
ATOM 1417 C C . ALA B 1 62 ? 3.414 16.656 6.777 1 98.06 62 ALA B C 1
ATOM 1419 O O . ALA B 1 62 ? 3.607 17.859 6.707 1 98.06 62 ALA B O 1
ATOM 1420 N N . GLN B 1 63 ? 2.34 16.109 7.242 1 96.56 63 GLN B N 1
ATOM 1421 C CA . GLN B 1 63 ? 1.296 16.969 7.789 1 96.56 63 GLN B CA 1
ATOM 1422 C C . GLN B 1 63 ? 1.828 17.812 8.938 1 96.56 63 GLN B C 1
ATOM 1424 O O . GLN B 1 63 ? 1.439 18.969 9.094 1 96.56 63 GLN B O 1
ATOM 1429 N N . LEU B 1 64 ? 2.709 17.266 9.781 1 96.5 64 LEU B N 1
ATOM 1430 C CA . LEU B 1 64 ? 3.316 18 10.891 1 96.5 64 LEU B CA 1
ATOM 1431 C C . LEU B 1 64 ? 4.137 19.172 10.391 1 96.5 64 LEU B C 1
ATOM 1433 O O . LEU B 1 64 ? 4.332 20.156 11.117 1 96.5 64 LEU B O 1
ATOM 1437 N N . HIS B 1 65 ? 4.559 19.109 9.164 1 97.5 65 HIS B N 1
ATOM 1438 C CA . HIS B 1 65 ? 5.414 20.141 8.594 1 97.5 65 HIS B CA 1
ATOM 1439 C C . HIS B 1 65 ? 4.621 21.078 7.688 1 97.5 65 HIS B C 1
ATOM 1441 O O . HIS B 1 65 ? 5.184 22.016 7.102 1 97.5 65 HIS B O 1
ATOM 1447 N N . ALA B 1 66 ? 3.363 20.781 7.52 1 97 66 ALA B N 1
ATOM 1448 C CA . ALA B 1 66 ? 2.562 21.594 6.602 1 97 66 ALA B CA 1
ATOM 1449 C C . ALA B 1 66 ? 2.457 23.031 7.09 1 97 66 ALA B C 1
ATOM 1451 O O . ALA B 1 66 ? 2.213 23.281 8.273 1 97 66 ALA B O 1
ATOM 1452 N N . PRO B 1 67 ? 2.66 23.984 6.152 1 96.19 67 PRO B N 1
ATOM 1453 C CA . PRO B 1 67 ? 2.436 25.375 6.539 1 96.19 67 PRO B CA 1
ATOM 1454 C C . PRO B 1 67 ? 1.003 25.641 7 1 96.19 67 PRO B C 1
ATOM 1456 O O . PRO B 1 67 ? 0.096 24.875 6.68 1 96.19 67 PRO B O 1
ATOM 1459 N N . GLU B 1 68 ? 0.857 26.734 7.746 1 94.06 68 GLU B N 1
ATOM 1460 C CA . GLU B 1 68 ? -0.474 27.141 8.188 1 94.06 68 GLU B CA 1
ATOM 1461 C C . GLU B 1 68 ? -1.427 27.297 7.008 1 94.06 68 GLU B C 1
ATOM 1463 O O . GLU B 1 68 ? -1.066 27.875 5.988 1 94.06 68 GLU B O 1
ATOM 1468 N N . GLY B 1 69 ? -2.559 26.672 7.199 1 93.5 69 GLY B N 1
ATOM 1469 C CA . GLY B 1 69 ? -3.584 26.812 6.176 1 93.5 69 GLY B CA 1
ATOM 1470 C C . GLY B 1 69 ? -3.451 25.812 5.055 1 93.5 69 GLY B C 1
ATOM 1471 O O . GLY B 1 69 ? -4.227 25.828 4.094 1 93.5 69 GLY B O 1
ATOM 1472 N N . ARG B 1 70 ? -2.467 24.984 5.176 1 95.44 70 ARG B N 1
ATOM 1473 C CA . ARG B 1 70 ? -2.266 23.969 4.148 1 95.44 70 ARG B CA 1
ATOM 1474 C C . ARG B 1 70 ? -2.287 22.578 4.754 1 95.44 70 ARG B C 1
ATOM 1476 O O . ARG B 1 70 ? -2.176 22.406 5.973 1 95.44 70 ARG B O 1
ATOM 1483 N N . PHE B 1 71 ? -2.576 21.609 3.867 1 94.19 71 PHE B N 1
ATOM 1484 C CA . PHE B 1 71 ? -2.482 20.234 4.312 1 94.19 71 PHE B CA 1
ATOM 1485 C C . PHE B 1 71 ? -1.688 19.391 3.314 1 94.19 71 PHE B C 1
ATOM 1487 O O . PHE B 1 71 ? -1.548 19.766 2.15 1 94.19 71 PHE B O 1
ATOM 1494 N N . ALA B 1 72 ? -1.183 18.375 3.797 1 96.19 72 ALA B N 1
ATOM 1495 C CA . ALA B 1 72 ? -0.33 17.484 3.006 1 96.19 72 ALA B CA 1
ATOM 1496 C C . ALA B 1 72 ? -1.161 16.453 2.252 1 96.19 72 ALA B C 1
ATOM 1498 O O . ALA B 1 72 ? -2.098 15.875 2.809 1 96.19 72 ALA B O 1
ATOM 1499 N N . VAL B 1 73 ? -0.839 16.203 0.98 1 97.12 73 VAL B N 1
ATOM 1500 C CA . VAL B 1 73 ? -1.412 15.125 0.173 1 97.12 73 VAL B CA 1
ATOM 1501 C C . VAL B 1 73 ? -0.293 14.305 -0.471 1 97.12 73 VAL B C 1
ATOM 1503 O O . VAL B 1 73 ? 0.638 14.867 -1.052 1 97.12 73 VAL B O 1
ATOM 1506 N N . GLY B 1 74 ? -0.366 13.047 -0.26 1 98.06 74 GLY B N 1
ATOM 1507 C CA . GLY B 1 74 ? 0.602 12.18 -0.912 1 98.06 74 GLY B CA 1
ATOM 1508 C C . GLY B 1 74 ? 0.469 12.164 -2.424 1 98.06 74 GLY B C 1
ATOM 1509 O O . GLY B 1 74 ? -0.643 12.125 -2.953 1 98.06 74 GLY B O 1
ATOM 1510 N N . THR B 1 75 ? 1.604 12.148 -3.119 1 98.81 75 THR B N 1
ATOM 1511 C CA . THR B 1 75 ? 1.552 12.172 -4.578 1 98.81 75 THR B CA 1
ATOM 1512 C C . THR B 1 75 ? 2.328 10.992 -5.164 1 98.81 75 THR B C 1
ATOM 1514 O O . THR B 1 75 ? 1.877 10.359 -6.121 1 98.81 75 THR B O 1
ATOM 1517 N N . GLU B 1 76 ? 3.547 10.742 -4.598 1 98.88 76 GLU B N 1
ATOM 1518 C CA . GLU B 1 76 ? 4.422 9.695 -5.117 1 98.88 76 GLU B CA 1
ATOM 1519 C C . GLU B 1 76 ? 5.012 8.859 -3.986 1 98.88 76 GLU B C 1
ATOM 1521 O O . GLU B 1 76 ? 5.473 9.406 -2.98 1 98.88 76 GLU B O 1
ATOM 1526 N N . LEU B 1 77 ? 4.992 7.578 -4.172 1 98.62 77 LEU B N 1
ATOM 1527 C CA . LEU B 1 77 ? 5.703 6.719 -3.23 1 98.62 77 LEU B CA 1
ATOM 1528 C C . LEU B 1 77 ? 6.375 5.559 -3.955 1 98.62 77 LEU B C 1
ATOM 1530 O O . LEU B 1 77 ? 5.945 5.168 -5.043 1 98.62 77 LEU B O 1
ATOM 1534 N N . ASN B 1 78 ? 7.43 5.105 -3.41 1 98.88 78 ASN B N 1
ATOM 1535 C CA . ASN B 1 78 ? 8.062 3.85 -3.799 1 98.88 78 ASN B CA 1
ATOM 1536 C C . ASN B 1 78 ? 8.438 3.01 -2.582 1 98.88 78 ASN B C 1
ATOM 1538 O O . ASN B 1 78 ? 8.555 3.533 -1.473 1 98.88 78 ASN B O 1
ATOM 1542 N N . ILE B 1 79 ? 8.609 1.758 -2.814 1 98.88 79 ILE B N 1
ATOM 1543 C CA . ILE B 1 79 ? 8.992 0.879 -1.712 1 98.88 79 ILE B CA 1
ATOM 1544 C C . ILE B 1 79 ? 9.812 -0.293 -2.244 1 98.88 79 ILE B C 1
ATOM 1546 O O . ILE B 1 79 ? 9.531 -0.814 -3.326 1 98.88 79 ILE B O 1
ATOM 1550 N N . SER B 1 80 ? 10.797 -0.644 -1.538 1 98.94 80 SER B N 1
ATOM 1551 C CA . SER B 1 80 ? 11.594 -1.856 -1.729 1 98.94 80 SER B CA 1
ATOM 1552 C C . SER B 1 80 ? 11.289 -2.891 -0.651 1 98.94 80 SER B C 1
ATOM 1554 O O . SER B 1 80 ? 11.445 -2.617 0.541 1 98.94 80 SER B O 1
ATOM 1556 N N . GLN B 1 81 ? 10.797 -4.016 -1.113 1 98.88 81 GLN B N 1
ATOM 1557 C CA . GLN B 1 81 ? 10.602 -5.145 -0.211 1 98.88 81 GLN B CA 1
ATOM 1558 C C . GLN B 1 81 ? 11.891 -5.941 -0.042 1 98.88 81 GLN B C 1
ATOM 1560 O O . GLN B 1 81 ? 12.383 -6.547 -0.998 1 98.88 81 GLN B O 1
ATOM 1565 N N . LEU B 1 82 ? 12.414 -6.008 1.171 1 98.81 82 LEU B N 1
ATOM 1566 C CA . LEU B 1 82 ? 13.789 -6.477 1.357 1 98.81 82 LEU B CA 1
ATOM 1567 C C . LEU B 1 82 ? 13.805 -7.887 1.935 1 98.81 82 LEU B C 1
ATOM 1569 O O . LEU B 1 82 ? 14.719 -8.664 1.646 1 98.81 82 LEU B O 1
ATOM 1573 N N . ALA B 1 83 ? 12.922 -8.195 2.824 1 98.31 83 ALA B N 1
ATOM 1574 C CA . ALA B 1 83 ? 12.852 -9.492 3.498 1 98.31 83 ALA B CA 1
ATOM 1575 C C . ALA B 1 83 ? 11.438 -9.773 3.994 1 98.31 83 ALA B C 1
ATOM 1577 O O . ALA B 1 83 ? 10.664 -8.844 4.246 1 98.31 83 ALA B O 1
ATOM 1578 N N . PRO B 1 84 ? 11.102 -11.094 4.066 1 97.94 84 PRO B N 1
ATOM 1579 C CA . PRO B 1 84 ? 9.789 -11.438 4.629 1 97.94 84 PRO B CA 1
ATOM 1580 C C . PRO B 1 84 ? 9.68 -11.094 6.113 1 97.94 84 PRO B C 1
ATOM 1582 O O . PRO B 1 84 ? 10.695 -11.055 6.816 1 97.94 84 PRO B O 1
ATOM 1585 N N . ASN B 1 85 ? 8.484 -10.773 6.59 1 98.75 85 ASN B N 1
ATOM 1586 C CA . ASN B 1 85 ? 8.18 -10.555 8 1 98.75 85 ASN B CA 1
ATOM 1587 C C . ASN B 1 85 ? 7.09 -11.5 8.492 1 98.75 85 ASN B C 1
ATOM 1589 O O . ASN B 1 85 ? 5.938 -11.398 8.07 1 98.75 85 ASN B O 1
ATOM 1593 N N . THR B 1 86 ? 7.398 -12.406 9.344 1 98.44 86 THR B N 1
ATOM 1594 C CA . THR B 1 86 ? 6.445 -13.328 9.953 1 98.44 86 THR B CA 1
ATOM 1595 C C . THR B 1 86 ? 6.332 -13.07 11.453 1 98.44 86 THR B C 1
ATOM 1597 O O . THR B 1 86 ? 5.742 -13.867 12.188 1 98.44 86 THR B O 1
ATOM 1600 N N . THR B 1 87 ? 7 -12.07 11.922 1 98.69 87 THR B N 1
ATOM 1601 C CA . THR B 1 87 ? 6.996 -11.773 13.352 1 98.69 87 THR B CA 1
ATOM 1602 C C . THR B 1 87 ? 5.68 -11.109 13.758 1 98.69 87 THR B C 1
ATOM 1604 O O . THR B 1 87 ? 4.699 -11.156 13.016 1 98.69 87 THR B O 1
ATOM 1607 N N . GLU B 1 88 ? 5.605 -10.562 14.984 1 98.69 88 GLU B N 1
ATOM 1608 C CA . GLU B 1 88 ? 4.34 -10.117 15.562 1 98.69 88 GLU B CA 1
ATOM 1609 C C . GLU B 1 88 ? 3.875 -8.805 14.945 1 98.69 88 GLU B C 1
ATOM 1611 O O . GLU B 1 88 ? 2.676 -8.516 14.914 1 98.69 88 GLU B O 1
ATOM 1616 N N . LEU B 1 89 ? 4.828 -7.961 14.625 1 98.81 89 LEU B N 1
ATOM 1617 C CA . LEU B 1 89 ? 4.418 -6.66 14.109 1 98.81 89 LEU B CA 1
ATOM 1618 C C . LEU B 1 89 ? 5.426 -6.133 13.094 1 98.81 89 LEU B C 1
ATOM 1620 O O . LEU B 1 89 ? 6.523 -6.676 12.961 1 98.81 89 LEU B O 1
ATOM 1624 N N . ALA B 1 90 ? 5.047 -5.168 12.328 1 98.94 90 ALA B N 1
ATOM 1625 C CA . ALA B 1 90 ? 5.891 -4.305 11.508 1 98.94 90 ALA B CA 1
ATOM 1626 C C . ALA B 1 90 ? 5.918 -2.881 12.062 1 98.94 90 ALA B C 1
ATOM 1628 O O . ALA B 1 90 ? 4.879 -2.338 12.445 1 98.94 90 ALA B O 1
ATOM 1629 N N . ARG B 1 91 ? 7.082 -2.322 12.133 1 98.94 91 ARG B N 1
ATOM 1630 C CA . ARG B 1 91 ? 7.273 -0.977 12.664 1 98.94 91 ARG B CA 1
ATOM 1631 C C . ARG B 1 91 ? 7.879 -0.053 11.617 1 98.94 91 ARG B C 1
ATOM 1633 O O . ARG B 1 91 ? 8.977 -0.315 11.109 1 98.94 91 ARG B O 1
ATOM 1640 N N . ALA B 1 92 ? 7.203 0.989 11.297 1 98.94 92 ALA B N 1
ATOM 1641 C CA . ALA B 1 92 ? 7.676 1.996 10.352 1 98.94 92 ALA B CA 1
ATOM 1642 C C . ALA B 1 92 ? 8.234 3.215 11.086 1 98.94 92 ALA B C 1
ATOM 1644 O O . ALA B 1 92 ? 7.645 3.688 12.055 1 98.94 92 ALA B O 1
ATOM 1645 N N . ARG B 1 93 ? 9.297 3.678 10.617 1 98.94 93 ARG B N 1
ATOM 1646 C CA . ARG B 1 93 ? 9.875 4.949 11.047 1 98.94 93 ARG B CA 1
ATOM 1647 C C . ARG B 1 93 ? 10.047 5.898 9.867 1 98.94 93 ARG B C 1
ATOM 1649 O O . ARG B 1 93 ? 10.859 5.641 8.977 1 98.94 93 ARG B O 1
ATOM 1656 N N . ALA B 1 94 ? 9.32 6.953 9.898 1 98.94 94 ALA B N 1
ATOM 1657 C CA . ALA B 1 94 ? 9.422 7.988 8.875 1 98.94 94 ALA B CA 1
ATOM 1658 C C . ALA B 1 94 ? 10.32 9.133 9.336 1 98.94 94 ALA B C 1
ATOM 1660 O O . ALA B 1 94 ? 10.203 9.602 10.477 1 98.94 94 ALA B O 1
ATOM 1661 N N . THR B 1 95 ? 11.172 9.562 8.469 1 98.88 95 THR B N 1
ATOM 1662 C CA . THR B 1 95 ? 12.039 10.703 8.719 1 98.88 95 THR B CA 1
ATOM 1663 C C . THR B 1 95 ? 12.07 11.641 7.516 1 98.88 95 THR B C 1
ATOM 1665 O O . THR B 1 95 ? 11.938 11.195 6.375 1 98.88 95 THR B O 1
ATOM 1668 N N . VAL B 1 96 ? 12.367 12.922 7.777 1 98.75 96 VAL B N 1
ATOM 1669 C CA . VAL B 1 96 ? 12.359 13.93 6.715 1 98.75 96 VAL B CA 1
ATOM 1670 C C . VAL B 1 96 ? 13.656 13.844 5.918 1 98.75 96 VAL B C 1
ATOM 1672 O O . VAL B 1 96 ? 14.75 13.812 6.492 1 98.75 96 VAL B O 1
ATOM 1675 N N . ILE B 1 97 ? 13.539 13.773 4.656 1 98.69 97 ILE B N 1
ATOM 1676 C CA . ILE B 1 97 ? 14.672 13.977 3.762 1 98.69 97 ILE B CA 1
ATOM 1677 C C . ILE B 1 97 ? 14.789 15.461 3.404 1 98.69 97 ILE B C 1
ATOM 1679 O O . ILE B 1 97 ? 15.875 16.047 3.482 1 98.69 97 ILE B O 1
ATOM 1683 N N . ARG B 1 98 ? 13.625 16.078 3.09 1 98.62 98 ARG B N 1
ATOM 1684 C CA . ARG B 1 98 ? 13.594 17.484 2.695 1 98.62 98 ARG B CA 1
ATOM 1685 C C . ARG B 1 98 ? 12.203 18.078 2.879 1 98.62 98 ARG B C 1
ATOM 1687 O O . ARG B 1 98 ? 11.203 17.422 2.572 1 98.62 98 ARG B O 1
ATOM 1694 N N . VAL B 1 99 ? 12.195 19.25 3.395 1 98.19 99 VAL B N 1
ATOM 1695 C CA . VAL B 1 99 ? 10.961 20.031 3.459 1 98.19 99 VAL B CA 1
ATOM 1696 C C . VAL B 1 99 ? 11.164 21.391 2.787 1 98.19 99 VAL B C 1
ATOM 1698 O O . VAL B 1 99 ? 12.188 22.047 3.012 1 98.19 99 VAL B O 1
ATOM 1701 N N . SER B 1 100 ? 10.32 21.719 1.96 1 97.81 100 SER B N 1
ATOM 1702 C CA . SER B 1 100 ? 10.227 23.062 1.371 1 97.81 100 SER B CA 1
ATOM 1703 C C . SER B 1 100 ? 8.883 23.703 1.675 1 97.81 100 SER B C 1
ATOM 1705 O O . SER B 1 100 ? 8.102 23.172 2.467 1 97.81 100 SER B O 1
ATOM 1707 N N . HIS B 1 101 ? 8.625 24.828 1.069 1 96.25 101 HIS B N 1
ATOM 1708 C CA . HIS B 1 101 ? 7.355 25.516 1.291 1 96.25 101 HIS B CA 1
ATOM 1709 C C . HIS B 1 101 ? 6.203 24.75 0.651 1 96.25 101 HIS B C 1
ATOM 1711 O O . HIS B 1 101 ? 5.055 24.859 1.093 1 96.25 101 HIS B O 1
ATOM 1717 N N . GLY B 1 102 ? 6.523 23.906 -0.318 1 97.94 102 GLY B N 1
ATOM 1718 C CA . GLY B 1 102 ? 5.445 23.312 -1.087 1 97.94 102 GLY B CA 1
ATOM 1719 C C . GLY B 1 102 ? 5.379 21.797 -0.935 1 97.94 102 GLY B C 1
ATOM 1720 O O . GLY B 1 102 ? 4.434 21.172 -1.409 1 97.94 102 GLY B O 1
ATOM 1721 N N . SER B 1 103 ? 6.465 21.25 -0.296 1 98.62 103 SER B N 1
ATOM 1722 C CA . SER B 1 103 ? 6.473 19.781 -0.312 1 98.62 103 SER B CA 1
ATOM 1723 C C . SER B 1 103 ? 7.32 19.219 0.824 1 98.62 103 SER B C 1
ATOM 1725 O O . SER B 1 103 ? 8.078 19.953 1.459 1 98.62 103 SER B O 1
ATOM 1727 N N . CYS B 1 104 ? 7.109 18.016 1.087 1 98.81 104 CYS B N 1
ATOM 1728 C CA . CYS B 1 104 ? 7.902 17.219 2.01 1 98.81 104 CYS B CA 1
ATOM 1729 C C . CYS B 1 104 ? 8.258 15.867 1.395 1 98.81 104 CYS B C 1
ATOM 1731 O O . CYS B 1 104 ? 7.379 15.156 0.897 1 98.81 104 CYS B O 1
ATOM 1733 N N . VAL B 1 105 ? 9.523 15.547 1.345 1 98.88 105 VAL B N 1
ATOM 1734 C CA . VAL B 1 105 ? 10 14.211 0.986 1 98.88 105 VAL B CA 1
ATOM 1735 C C . VAL B 1 105 ? 10.484 13.484 2.236 1 98.88 105 VAL B C 1
ATOM 1737 O O . VAL B 1 105 ? 11.297 14.016 2.994 1 98.88 105 VAL B O 1
ATOM 1740 N N . ALA B 1 106 ? 9.977 12.32 2.426 1 98.94 106 ALA B N 1
ATOM 1741 C CA . ALA B 1 106 ? 10.328 11.547 3.613 1 98.94 106 ALA B CA 1
ATOM 1742 C C . ALA B 1 106 ? 10.805 10.148 3.234 1 98.94 106 ALA B C 1
ATOM 1744 O O . ALA B 1 106 ? 10.391 9.602 2.213 1 98.94 106 ALA B O 1
ATOM 1745 N N . CYS B 1 107 ? 11.68 9.648 4.012 1 98.94 107 CYS B N 1
ATOM 1746 C CA . CYS B 1 107 ? 12.062 8.25 3.955 1 98.94 107 CYS B CA 1
ATOM 1747 C C . CYS B 1 107 ? 11.391 7.453 5.066 1 98.94 107 CYS B C 1
ATOM 1749 O O . CYS B 1 107 ? 11.18 7.969 6.168 1 98.94 107 CYS B O 1
ATOM 1751 N N . VAL B 1 108 ? 11.055 6.195 4.793 1 98.94 108 VAL B N 1
ATOM 1752 C CA . VAL B 1 108 ? 10.438 5.301 5.77 1 98.94 108 VAL B CA 1
ATOM 1753 C C . VAL B 1 108 ? 11.203 3.98 5.816 1 98.94 108 VAL B C 1
ATOM 1755 O O . VAL B 1 108 ? 11.406 3.338 4.781 1 98.94 108 VAL B O 1
ATOM 1758 N N . GLU B 1 109 ? 11.609 3.631 6.973 1 99 109 GLU B N 1
ATOM 1759 C CA . GLU B 1 109 ? 12.188 2.316 7.234 1 99 109 GLU B CA 1
ATOM 1760 C C . GLU B 1 109 ? 11.211 1.428 8 1 99 109 GLU B C 1
ATOM 1762 O O . GLU B 1 109 ? 10.602 1.866 8.977 1 99 109 GLU B O 1
ATOM 1767 N N . ILE B 1 110 ? 11.062 0.181 7.539 1 99 110 ILE B N 1
ATOM 1768 C CA . ILE B 1 110 ? 10.148 -0.757 8.18 1 99 110 ILE B CA 1
ATOM 1769 C C . ILE B 1 110 ? 10.93 -1.958 8.711 1 99 110 ILE B C 1
ATOM 1771 O O . ILE B 1 110 ? 11.648 -2.619 7.957 1 99 110 ILE B O 1
ATOM 1775 N N . SER B 1 111 ? 10.758 -2.223 9.961 1 98.94 111 SER B N 1
ATOM 1776 C CA . SER B 1 111 ? 11.43 -3.346 10.609 1 98.94 111 SER B CA 1
ATOM 1777 C C . SER B 1 111 ? 10.422 -4.316 11.219 1 98.94 111 SER B C 1
ATOM 1779 O O . SER B 1 111 ? 9.305 -3.926 11.547 1 98.94 111 SER B O 1
ATOM 1781 N N . ASP B 1 112 ? 10.914 -5.578 11.359 1 98.94 112 ASP B N 1
ATOM 1782 C CA . ASP B 1 112 ? 10.086 -6.551 12.07 1 98.94 112 ASP B CA 1
ATOM 1783 C C . ASP B 1 112 ? 10.281 -6.43 13.578 1 98.94 112 ASP B C 1
ATOM 1785 O O . ASP B 1 112 ? 10.938 -5.5 14.055 1 98.94 112 ASP B O 1
ATOM 1789 N N . ALA B 1 113 ? 9.625 -7.285 14.305 1 98.81 113 ALA B N 1
ATOM 1790 C CA . ALA B 1 113 ? 9.609 -7.188 15.766 1 98.81 113 ALA B CA 1
ATOM 1791 C C . ALA B 1 113 ? 11 -7.426 16.344 1 98.81 113 ALA B C 1
ATOM 1793 O O . ALA B 1 113 ? 11.266 -7.082 17.5 1 98.81 113 ALA B O 1
ATOM 1794 N N . GLN B 1 114 ? 11.867 -8.008 15.578 1 98.62 114 GLN B N 1
ATOM 1795 C CA . GLN B 1 114 ? 13.219 -8.32 16.031 1 98.62 114 GLN B CA 1
ATOM 1796 C C . GLN B 1 114 ? 14.203 -7.23 15.609 1 98.62 114 GLN B C 1
ATOM 1798 O O . GLN B 1 114 ? 15.391 -7.312 15.914 1 98.62 114 GLN B O 1
ATOM 1803 N N . GLY B 1 115 ? 13.734 -6.277 14.977 1 98.62 115 GLY B N 1
ATOM 1804 C CA . GLY B 1 115 ? 14.578 -5.16 14.586 1 98.62 115 GLY B CA 1
ATOM 1805 C C . GLY B 1 115 ? 15.211 -5.332 13.219 1 98.62 115 GLY B C 1
ATOM 1806 O O . GLY B 1 115 ? 16 -4.492 12.781 1 98.62 115 GLY B O 1
ATOM 1807 N N . THR B 1 116 ? 14.875 -6.406 12.516 1 98.75 116 THR B N 1
ATOM 1808 C CA . THR B 1 116 ? 15.383 -6.629 11.172 1 98.75 116 THR B CA 1
ATOM 1809 C C . THR B 1 116 ? 14.664 -5.738 10.164 1 98.75 116 THR B C 1
ATOM 1811 O O . THR B 1 116 ? 13.43 -5.695 10.141 1 98.75 116 THR B O 1
ATOM 1814 N N . LEU B 1 117 ? 15.469 -4.965 9.32 1 98.94 117 LEU B N 1
ATOM 1815 C CA . LEU B 1 117 ? 14.891 -4.16 8.25 1 98.94 117 LEU B CA 1
ATOM 1816 C C . LEU B 1 117 ? 14.266 -5.051 7.18 1 98.94 117 LEU B C 1
ATOM 1818 O O . LEU B 1 117 ? 14.945 -5.887 6.586 1 98.94 117 LEU B O 1
ATOM 1822 N N . THR B 1 118 ? 12.961 -4.879 6.922 1 98.94 118 THR B N 1
ATOM 1823 C CA . THR B 1 118 ? 12.281 -5.777 5.996 1 98.94 118 THR B CA 1
ATOM 1824 C C . THR B 1 118 ? 11.781 -5.012 4.773 1 98.94 118 THR B C 1
ATOM 1826 O O . THR B 1 118 ? 11.422 -5.617 3.76 1 98.94 118 THR B O 1
ATOM 1829 N N . ALA B 1 119 ? 11.68 -3.713 4.793 1 98.94 119 ALA B N 1
ATOM 1830 C CA . ALA B 1 119 ? 11.297 -2.867 3.662 1 98.94 119 ALA B CA 1
ATOM 1831 C C . ALA B 1 119 ? 11.75 -1.426 3.881 1 98.94 119 ALA B C 1
ATOM 1833 O O . ALA B 1 119 ? 12.055 -1.029 5.008 1 98.94 119 ALA B O 1
ATOM 1834 N N . THR B 1 120 ? 11.844 -0.663 2.859 1 98.94 120 THR B N 1
ATOM 1835 C CA . THR B 1 120 ? 12.102 0.771 2.908 1 98.94 120 THR B CA 1
ATOM 1836 C C . THR B 1 120 ? 11.398 1.487 1.759 1 98.94 120 THR B C 1
ATOM 1838 O O . THR B 1 120 ? 11.125 0.885 0.718 1 98.94 120 THR B O 1
ATOM 1841 N N . GLY B 1 121 ? 11.039 2.715 1.969 1 98.94 121 GLY B N 1
ATOM 1842 C CA . GLY B 1 121 ? 10.352 3.475 0.937 1 98.94 121 GLY B CA 1
ATOM 1843 C C . GLY B 1 121 ? 10.539 4.973 1.076 1 98.94 121 GLY B C 1
ATOM 1844 O O . GLY B 1 121 ? 11.156 5.441 2.037 1 98.94 121 GLY B O 1
ATOM 1845 N N . ARG B 1 122 ? 10.102 5.629 0.09 1 98.88 122 ARG B N 1
ATOM 1846 C CA . ARG B 1 122 ? 10.102 7.09 0.051 1 98.88 122 ARG B CA 1
ATOM 1847 C C . ARG B 1 122 ? 8.75 7.621 -0.407 1 98.88 122 ARG B C 1
ATOM 1849 O O . ARG B 1 122 ? 8.086 7.012 -1.25 1 98.88 122 ARG B O 1
ATOM 1856 N N . MET B 1 123 ? 8.406 8.727 0.096 1 98.81 123 MET B N 1
ATOM 1857 C CA . MET B 1 123 ? 7.125 9.344 -0.229 1 98.81 123 MET B CA 1
ATOM 1858 C C . MET B 1 123 ? 7.281 10.852 -0.402 1 98.81 123 MET B C 1
ATOM 1860 O O . MET B 1 123 ? 7.98 11.5 0.375 1 98.81 123 MET B O 1
ATOM 1864 N N . THR B 1 124 ? 6.684 11.367 -1.386 1 98.94 124 THR B N 1
ATOM 1865 C CA . THR B 1 124 ? 6.539 12.805 -1.578 1 98.94 124 THR B CA 1
ATOM 1866 C C . THR B 1 124 ? 5.105 13.25 -1.296 1 98.94 124 THR B C 1
ATOM 1868 O O . THR B 1 124 ? 4.156 12.68 -1.84 1 98.94 124 THR B O 1
ATOM 1871 N N . CYS B 1 125 ? 4.992 14.188 -0.466 1 98.75 125 CYS B N 1
ATOM 1872 C CA . CYS B 1 125 ? 3.734 14.891 -0.239 1 98.75 125 CYS B CA 1
ATOM 1873 C C . CYS B 1 125 ? 3.834 16.344 -0.696 1 98.75 125 CYS B C 1
ATOM 1875 O O . CYS B 1 125 ? 4.891 16.969 -0.582 1 98.75 125 CYS B O 1
ATOM 1877 N N . VAL B 1 126 ? 2.76 16.859 -1.215 1 98.69 126 VAL B N 1
ATOM 1878 C CA . VAL B 1 126 ? 2.674 18.281 -1.528 1 98.69 126 VAL B CA 1
ATOM 1879 C C . VAL B 1 126 ? 1.711 18.969 -0.562 1 98.69 126 VAL B C 1
ATOM 1881 O O . VAL B 1 126 ? 0.812 18.328 -0.012 1 98.69 126 VAL B O 1
ATOM 1884 N N . PHE B 1 127 ? 1.958 20.219 -0.312 1 98.19 127 PHE B N 1
ATOM 1885 C CA . PHE B 1 127 ? 1.086 21.016 0.55 1 98.19 127 PHE B CA 1
ATOM 1886 C C . PHE B 1 127 ? 0.066 21.797 -0.276 1 98.19 127 PHE B C 1
ATOM 1888 O O . PHE B 1 127 ? 0.436 22.578 -1.151 1 98.19 127 PHE B O 1
ATOM 1895 N N . ILE B 1 128 ? -1.158 21.547 0.023 1 96.62 128 ILE B N 1
ATOM 1896 C CA . ILE B 1 128 ? -2.201 22.219 -0.745 1 96.62 128 ILE B CA 1
ATOM 1897 C C . ILE B 1 128 ? -3.158 22.938 0.202 1 96.62 128 ILE B C 1
ATOM 1899 O O . ILE B 1 128 ? -3.184 22.656 1.402 1 96.62 128 ILE B O 1
ATOM 1903 N N . ARG B 1 129 ? -3.934 23.938 -0.319 1 92.88 129 ARG B N 1
ATOM 1904 C CA . ARG B 1 129 ? -5.016 24.562 0.434 1 92.88 129 ARG B CA 1
ATOM 1905 C C . ARG B 1 129 ? -6.246 23.656 0.472 1 92.88 129 ARG B C 1
ATOM 1907 O O . ARG B 1 129 ? -6.535 22.953 -0.495 1 92.88 129 ARG B O 1
ATOM 1914 N N . PRO B 1 130 ? -6.895 23.641 1.561 1 84.56 130 PRO B N 1
ATOM 1915 C CA . PRO B 1 130 ? -8.117 22.844 1.612 1 84.56 130 PRO B CA 1
ATOM 1916 C C . PRO B 1 130 ? -9.117 23.219 0.525 1 84.56 130 PRO B C 1
ATOM 1918 O O . PRO B 1 130 ? -9.156 24.375 0.089 1 84.56 130 PRO B O 1
ATOM 1921 N N . PRO B 1 131 ? -9.781 22.094 0.028 1 71 131 PRO B N 1
ATOM 1922 C CA . PRO B 1 131 ? -10.789 22.469 -0.967 1 71 131 PRO B CA 1
ATOM 1923 C C . PRO B 1 131 ? -11.797 23.484 -0.438 1 71 131 PRO B C 1
ATOM 1925 O O . PRO B 1 131 ? -12.18 23.422 0.735 1 71 131 PRO B O 1
ATOM 1928 N N . GLY B 1 132 ? -12.133 24.391 -1.312 1 63.38 132 GLY B N 1
ATOM 1929 C CA . GLY B 1 132 ? -13.094 25.453 -1.024 1 63.38 132 GLY B CA 1
ATOM 1930 C C . GLY B 1 132 ? -12.453 26.719 -0.511 1 63.38 132 GLY B C 1
ATOM 1931 O O . GLY B 1 132 ? -13.125 27.734 -0.332 1 63.38 132 GLY B O 1
ATOM 1932 N N . GLN B 1 133 ? -11.164 26.672 -0.071 1 53 133 GLN B N 1
ATOM 1933 C CA . GLN B 1 133 ? -10.539 27.922 0.359 1 53 133 GLN B CA 1
ATOM 1934 C C . GLN B 1 133 ? -9.688 28.516 -0.754 1 53 133 GLN B C 1
ATOM 1936 O O . GLN B 1 133 ? -9.125 27.797 -1.575 1 53 133 GLN B O 1
#

Sequence (266 aa):
MSTSITDINDGELASRLGAKIEVANMQHVIETIPVAGNTQPFGVLHGGANAFLVEDAASRLAQLHAPEGRFAVGTELNISQLAPNTTELARARATVIRVSHGSCVACVEISDAQGTLTATGRMTCVFIRPPGQMSTSITDINDGELASRLGAKIEVANMQHVIETIPVAGNTQPFGVLHGGANAFLVEDAASRLAQLHAPEGRFAVGTELNISQLAPNTTELARARATVIRVSHGSCVACVEISDAQGTLTATGRMTCVFIRPPGQ

Nearest PDB structures (foldseek):
  3lz7-assembly1_A  TM=9.444E-01  e=1.005E-12  Haemophilus influenzae
  1sbk-assembly1_A  TM=9.600E-01  e=5.651E-12  Escherichia coli
  4k4c-assembly1_D  TM=9.562E-01  e=4.726E-12  Escherichia coli K-12
  1vh5-assembly1_A  TM=9.184E-01  e=5.016E-12  Escherichia coli
  3r32-assembly1_A  TM=8.589E-01  e=3.798E-11  Arthrobacter sp.

pLDDT: mean 93.59, std 13.2, range [30.56, 99.0]